Protein AF-A0A5M9ZQW5-F1 (afdb_monomer_lite)

Sequence (309 aa):
MSNKPKRFSSPKKLAVAIASVAMFAPFVAVGTASAAPTDPVEVTVNGSDVAAAAKNRNGLTFKGFGVLSANSTSALLMDYKAQNPEAYWNLITTLFGGDNPIMNTVKIEMGNDRNTSTGPNAATMRSSNEYPNVAHEPGFQLAADAMKVNPNVKVSILRWRSPAWVKSNDDVYKWYKNTILAVYRQYGYMVDSVNPHINESGPNFAWTKDFANRVKTDEVGFIGADTIKDLDGNDVPAWSSEAEKEAFHKIRTVISDEVGTGSFGDDMINDEALRNAVDIAGYHYNTADQGSNFGAVAVFVGGGSWLRR

Radius of gyration: 30.79 Å; chains: 1; bounding box: 84×98×61 Å

InterPro domains:
  IPR001286 Glycoside hydrolase, family 59 [PTHR15172] (45-180)
  IPR017853 Glycoside hydrolase superfamily [SSF51445] (62-285)
  IPR049161 Glycosyl hydrolase family 59, catalytic domain [PF02057] (62-289)

Organism: NCBI:txid1630162

Secondary structure (DSSP, 8-state):
------------------------PPPP--------S-PPPP----HHHHHHHTT-TT------EEEEE-TTTTTTHHHHHHH-HHHHHHHHHHHH-SSS-SEEEEEEE---SSBSSSSBPPPS-SSTTSPP-GGGSHHHHHHHHHHHH-TT-EEEEEESS--TT--SHHHHHHHHHHHHHHHHHHHS----EEEEEETTS---HHHHHHHHHHHHT--S-STTTTT-B-TTSPBPPS-S-HHHHHHHTTPEEEEEEESSS-TTHHHHHH-HHHHHH--EEEEE--TT--STHHHHHHTT-TT-EEEE-

Structure (mmCIF, N/CA/C/O backbone):
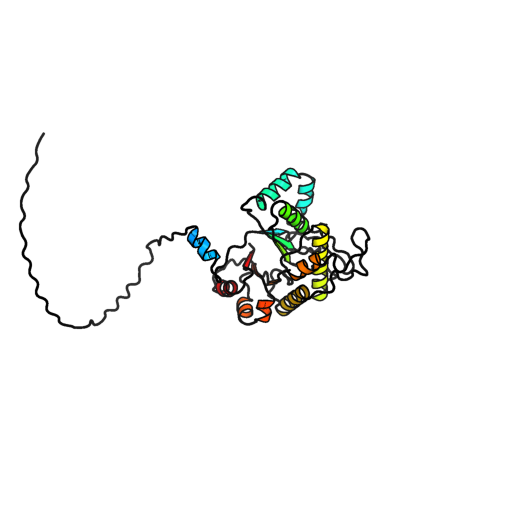data_AF-A0A5M9ZQW5-F1
#
_entry.id   AF-A0A5M9ZQW5-F1
#
loop_
_atom_site.group_PDB
_atom_site.id
_atom_site.type_symbol
_atom_site.label_atom_id
_atom_site.label_alt_id
_atom_site.label_comp_id
_atom_site.label_asym_id
_atom_site.label_entity_id
_atom_site.label_seq_id
_atom_site.pdbx_PDB_ins_code
_atom_site.Cartn_x
_atom_site.Cartn_y
_atom_site.Cartn_z
_atom_site.occupancy
_atom_site.B_iso_or_equiv
_atom_site.auth_seq_id
_atom_site.auth_comp_id
_atom_site.auth_asym_id
_atom_site.auth_atom_id
_atom_site.pdbx_PDB_model_num
ATOM 1 N N . MET A 1 1 ? -65.633 -59.567 -21.542 1.00 35.50 1 MET A N 1
ATOM 2 C CA . MET A 1 1 ? -65.624 -60.868 -22.252 1.00 35.50 1 MET A CA 1
ATOM 3 C C . MET A 1 1 ? -64.228 -61.028 -22.852 1.00 35.50 1 MET A C 1
ATOM 5 O O . MET A 1 1 ? -63.837 -60.152 -23.602 1.00 35.50 1 MET A O 1
ATOM 9 N N . SER A 1 2 ? -63.342 -61.817 -22.221 1.00 34.66 2 SER A N 1
ATOM 10 C CA . SER A 1 2 ? -62.962 -63.194 -22.636 1.00 34.66 2 SER A CA 1
ATOM 11 C C . SER A 1 2 ? -62.264 -63.175 -24.013 1.00 34.66 2 SER A C 1
ATOM 13 O O . SER A 1 2 ? -62.836 -62.640 -24.945 1.00 34.66 2 SER A O 1
ATOM 15 N N . ASN A 1 3 ? -61.045 -63.661 -24.268 1.00 32.84 3 ASN A N 1
ATOM 16 C CA . ASN A 1 3 ? -60.243 -64.737 -23.686 1.00 32.84 3 ASN A CA 1
ATOM 17 C C . ASN A 1 3 ? -58.787 -64.606 -24.224 1.00 32.84 3 ASN A C 1
ATOM 19 O O . ASN A 1 3 ? -58.596 -64.309 -25.399 1.00 32.84 3 ASN A O 1
ATOM 23 N N . LYS A 1 4 ? -57.762 -64.897 -23.406 1.00 35.00 4 LYS A N 1
ATOM 24 C CA . LYS A 1 4 ? -56.469 -65.484 -23.871 1.00 35.00 4 LYS A CA 1
ATOM 25 C C . LYS A 1 4 ? -56.715 -66.992 -24.179 1.00 35.00 4 LYS A C 1
ATOM 27 O O . LYS A 1 4 ? -57.835 -67.416 -23.897 1.00 35.00 4 LYS A O 1
ATOM 32 N N . PRO A 1 5 ? -55.767 -67.877 -24.601 1.00 53.72 5 PRO A N 1
ATOM 33 C CA . PRO A 1 5 ? -54.301 -67.774 -24.803 1.00 53.72 5 PRO A CA 1
ATOM 34 C C . PRO A 1 5 ? -53.775 -68.552 -26.056 1.00 53.72 5 PRO A C 1
ATOM 36 O O . PRO A 1 5 ? -54.553 -69.161 -26.780 1.00 53.72 5 PRO A O 1
ATOM 39 N N . LYS A 1 6 ? -52.446 -68.655 -26.260 1.00 35.84 6 LYS A N 1
ATOM 40 C CA . LYS A 1 6 ? -51.694 -69.938 -26.164 1.00 35.84 6 LYS A CA 1
ATOM 41 C C . LYS A 1 6 ? -50.183 -69.776 -26.414 1.00 35.84 6 LYS A C 1
ATOM 43 O O . LYS A 1 6 ? -49.740 -68.993 -27.240 1.00 35.84 6 LYS A O 1
ATOM 48 N N . ARG A 1 7 ? -49.430 -70.523 -25.601 1.00 34.28 7 ARG A N 1
ATOM 49 C CA . ARG A 1 7 ? -47.966 -70.666 -25.485 1.00 34.28 7 ARG A CA 1
ATOM 50 C C . ARG A 1 7 ? -47.441 -71.830 -26.349 1.00 34.28 7 ARG A C 1
ATOM 52 O O . ARG A 1 7 ? -48.242 -72.642 -26.799 1.00 34.28 7 ARG A O 1
ATOM 59 N N . PHE A 1 8 ? -46.105 -71.969 -26.307 1.00 31.19 8 PHE A N 1
ATOM 60 C CA . PHE A 1 8 ? -45.237 -73.143 -26.556 1.00 31.19 8 PHE A CA 1
ATOM 61 C C . PHE A 1 8 ? -44.619 -73.165 -27.966 1.00 31.19 8 PHE A C 1
ATOM 63 O O . PHE A 1 8 ? -45.307 -72.893 -28.932 1.00 31.19 8 PHE A O 1
ATOM 70 N N . SER A 1 9 ? -43.329 -73.443 -28.179 1.00 31.75 9 SER A N 1
ATOM 71 C CA . SER A 1 9 ? -42.313 -74.133 -27.368 1.00 31.75 9 SER A CA 1
ATOM 72 C C . SER A 1 9 ? -40.898 -73.813 -27.891 1.00 31.75 9 SER A C 1
ATOM 74 O O . SER A 1 9 ? -40.727 -73.553 -29.077 1.00 31.75 9 SER A O 1
ATOM 76 N N . SER A 1 10 ? -39.888 -73.858 -27.016 1.00 37.78 10 SER A N 1
ATOM 77 C CA . SER A 1 10 ? -38.482 -74.108 -27.392 1.00 37.78 10 SER A CA 1
ATOM 78 C C . SER A 1 10 ? -38.242 -75.629 -27.436 1.00 37.78 10 SER A C 1
ATOM 80 O O . SER A 1 10 ? -39.071 -76.357 -26.875 1.00 37.78 10 SER A O 1
ATOM 82 N N . PRO A 1 11 ? -37.143 -76.154 -28.031 1.00 43.47 11 PRO A N 1
ATOM 83 C CA . PRO A 1 11 ? -35.944 -76.361 -27.195 1.00 43.47 11 PRO A CA 1
ATOM 84 C C . PRO A 1 11 ? -34.553 -76.485 -27.893 1.00 43.47 11 PRO A C 1
ATOM 86 O O . PRO A 1 11 ? -34.444 -76.842 -29.055 1.00 43.47 11 PRO A O 1
ATOM 89 N N . LYS A 1 12 ? -33.507 -76.329 -27.049 1.00 32.22 12 LYS A N 1
ATOM 90 C CA . LYS A 1 12 ? -32.183 -77.026 -26.995 1.00 32.22 12 LYS A CA 1
ATOM 91 C C . LYS A 1 12 ? -31.171 -76.796 -28.141 1.00 32.22 12 LYS A C 1
ATOM 93 O O . LYS A 1 12 ? -31.390 -77.195 -29.269 1.00 32.22 12 LYS A O 1
ATOM 98 N N . LYS A 1 13 ? -30.065 -76.071 -27.898 1.00 35.12 13 LYS A N 1
ATOM 99 C CA . LYS A 1 13 ? -28.776 -76.476 -27.264 1.00 35.12 13 LYS A CA 1
ATOM 100 C C . LYS A 1 13 ? -28.011 -77.578 -28.018 1.00 35.12 13 LYS A C 1
ATOM 102 O O . LYS A 1 13 ? -28.382 -78.739 -27.901 1.00 35.12 13 LYS A O 1
ATOM 107 N N . LEU A 1 14 ? -26.848 -77.228 -28.580 1.00 31.70 14 LEU A N 1
ATOM 108 C CA . LEU A 1 14 ? -25.635 -78.048 -28.487 1.00 31.70 14 LEU A CA 1
ATOM 109 C C . LEU A 1 14 ? -24.383 -77.169 -28.642 1.00 31.70 14 LEU A C 1
ATOM 111 O O . LEU A 1 14 ? -24.304 -76.334 -29.537 1.00 31.70 14 LEU A O 1
ATOM 115 N N . ALA A 1 15 ? -23.445 -77.340 -27.716 1.00 31.08 15 ALA A N 1
ATOM 116 C CA . ALA A 1 15 ? -22.102 -76.777 -27.742 1.00 31.08 15 ALA A CA 1
ATOM 117 C C . ALA A 1 15 ? -21.153 -77.726 -28.493 1.00 31.08 15 ALA A C 1
ATOM 119 O O . ALA A 1 15 ? -21.440 -78.918 -28.560 1.00 31.08 15 ALA A O 1
ATOM 120 N N . VAL A 1 16 ? -20.018 -77.219 -28.983 1.00 29.34 16 VAL A N 1
ATOM 121 C CA . VAL A 1 16 ? -18.650 -77.690 -28.669 1.00 29.34 16 VAL A CA 1
ATOM 122 C C . VAL A 1 16 ? -17.652 -76.909 -29.534 1.00 29.34 16 VAL A C 1
ATOM 124 O O . VAL A 1 16 ? -17.853 -76.693 -30.725 1.00 29.34 16 VAL A O 1
ATOM 127 N N . ALA A 1 17 ? -16.600 -76.444 -28.867 1.00 32.19 17 ALA A N 1
ATOM 128 C CA . ALA A 1 17 ? -15.491 -75.664 -29.387 1.00 32.19 17 ALA A CA 1
ATOM 129 C C . ALA A 1 17 ? -14.499 -76.511 -30.195 1.00 32.19 17 ALA A C 1
ATOM 131 O O . ALA A 1 17 ? -14.242 -77.655 -29.830 1.00 32.19 17 ALA A O 1
ATOM 132 N N . ILE A 1 18 ? -13.845 -75.899 -31.187 1.00 32.06 18 ILE A N 1
ATOM 133 C CA . ILE A 1 18 ? -12.488 -76.266 -31.609 1.00 32.06 18 ILE A CA 1
ATOM 134 C C . ILE A 1 18 ? -11.710 -74.971 -31.849 1.00 32.06 18 ILE A C 1
ATOM 136 O O . ILE A 1 18 ? -12.109 -74.119 -32.641 1.00 32.06 18 ILE A O 1
ATOM 140 N N . ALA A 1 19 ? -10.613 -74.829 -31.110 1.00 30.20 19 ALA A N 1
ATOM 141 C CA . ALA A 1 19 ? -9.617 -73.789 -31.278 1.00 30.20 19 ALA A CA 1
ATOM 142 C C . ALA A 1 19 ? -8.655 -74.171 -32.410 1.00 30.20 19 ALA A C 1
ATOM 144 O O . ALA A 1 19 ? -8.123 -75.279 -32.423 1.00 30.20 19 ALA A O 1
ATOM 145 N N . SER A 1 20 ? -8.368 -73.225 -33.301 1.00 32.03 20 SER A N 1
ATOM 146 C CA . SER A 1 20 ? -7.187 -73.273 -34.165 1.00 32.03 20 SER A CA 1
ATOM 147 C C . SER A 1 20 ? -6.663 -71.854 -34.350 1.00 32.03 20 SER A C 1
ATOM 149 O O . SER A 1 20 ? -7.335 -70.989 -34.905 1.00 32.03 20 SER A O 1
ATOM 151 N N . VAL A 1 21 ? -5.468 -71.633 -33.809 1.00 32.78 21 VAL A N 1
ATOM 152 C CA . VAL A 1 21 ? -4.670 -70.413 -33.919 1.00 32.78 21 VAL A CA 1
ATOM 153 C C . VAL A 1 21 ? -4.076 -70.353 -35.323 1.00 32.78 21 VAL A C 1
ATOM 155 O O . VAL A 1 21 ? -3.358 -71.264 -35.725 1.00 32.78 21 VAL A O 1
ATOM 158 N N . ALA A 1 22 ? -4.320 -69.259 -36.038 1.00 35.44 22 ALA A N 1
ATOM 159 C CA . ALA A 1 22 ? -3.489 -68.832 -37.154 1.00 35.44 22 ALA A CA 1
ATOM 160 C C . ALA A 1 22 ? -3.271 -67.323 -37.021 1.00 35.44 22 ALA A C 1
ATOM 162 O O . ALA A 1 22 ? -4.201 -66.528 -37.147 1.00 35.44 22 ALA A O 1
ATOM 163 N N . MET A 1 23 ? -2.034 -66.952 -36.691 1.00 33.59 23 MET A N 1
ATOM 164 C CA . MET A 1 23 ? -1.571 -65.572 -36.694 1.00 33.59 23 MET A CA 1
ATOM 165 C C . MET A 1 23 ? -1.546 -65.049 -38.131 1.00 33.59 23 MET A C 1
ATOM 167 O O . MET A 1 23 ? -0.826 -65.591 -38.963 1.00 33.59 23 MET A O 1
ATOM 171 N N . PHE A 1 24 ? -2.255 -63.955 -38.388 1.00 32.56 24 PHE A N 1
ATOM 172 C CA . PHE A 1 24 ? -1.881 -62.974 -39.402 1.00 32.56 24 PHE A CA 1
ATOM 173 C C . PHE A 1 24 ? -2.175 -61.592 -38.821 1.00 32.56 24 PHE A C 1
ATOM 175 O O . PHE A 1 24 ? -3.320 -61.259 -38.520 1.00 32.56 24 PHE A O 1
ATOM 182 N N . ALA A 1 25 ? -1.112 -60.824 -38.581 1.00 32.88 25 ALA A N 1
ATOM 183 C CA . ALA A 1 25 ? -1.210 -59.444 -38.130 1.00 32.88 25 ALA A CA 1
ATOM 184 C C . ALA A 1 25 ? -1.878 -58.576 -39.220 1.00 32.88 25 ALA A C 1
ATOM 186 O O . ALA A 1 25 ? -1.687 -58.835 -40.412 1.00 32.88 25 ALA A O 1
ATOM 187 N N . PRO A 1 26 ? -2.668 -57.564 -38.827 1.00 36.72 26 PRO A N 1
ATOM 188 C CA . PRO A 1 26 ? -3.547 -56.836 -39.728 1.00 36.72 26 PRO A CA 1
ATOM 189 C C . PRO A 1 26 ? -2.776 -55.775 -40.520 1.00 36.72 26 PRO A C 1
ATOM 191 O O . PRO A 1 26 ? -2.009 -54.997 -39.952 1.00 36.72 26 PRO A O 1
ATOM 194 N N . PHE A 1 27 ? -3.039 -55.683 -41.825 1.00 33.91 27 PHE A N 1
ATOM 195 C CA . PHE A 1 27 ? -2.827 -54.426 -42.536 1.00 33.91 27 PHE A CA 1
ATOM 196 C C . PHE A 1 27 ? -3.913 -53.446 -42.091 1.00 33.91 27 PHE A C 1
ATOM 198 O O . PHE A 1 27 ? -5.112 -53.692 -42.219 1.00 33.91 27 PHE A O 1
ATOM 205 N N . VAL A 1 28 ? -3.441 -52.361 -41.497 1.00 38.22 28 VAL A N 1
ATOM 206 C CA . VAL A 1 28 ? -4.191 -51.279 -40.880 1.00 38.22 28 VAL A CA 1
ATOM 207 C C . VAL A 1 28 ? -4.953 -50.495 -41.953 1.00 38.22 28 VAL A C 1
ATOM 209 O O . VAL A 1 28 ? -4.343 -49.835 -42.789 1.00 38.22 28 VAL A O 1
ATOM 212 N N . ALA A 1 29 ? -6.285 -50.494 -41.887 1.00 35.81 29 ALA A N 1
ATOM 213 C CA . ALA A 1 29 ? -7.044 -49.319 -42.293 1.00 35.81 29 ALA A CA 1
ATOM 214 C C . ALA A 1 29 ? -7.112 -48.410 -41.064 1.00 35.81 29 ALA A C 1
ATOM 216 O O . ALA A 1 29 ? -7.810 -48.706 -40.093 1.00 35.81 29 ALA A O 1
ATOM 217 N N . VAL A 1 30 ? -6.316 -47.339 -41.095 1.00 45.12 30 VAL A N 1
ATOM 218 C CA . VAL A 1 30 ? -6.339 -46.252 -40.118 1.00 45.12 30 VAL A CA 1
ATOM 219 C C . VAL A 1 30 ? -7.683 -45.553 -40.287 1.00 45.12 30 VAL A C 1
ATOM 221 O O . VAL A 1 30 ? -7.819 -44.586 -41.027 1.00 45.12 30 VAL A O 1
ATOM 224 N N . GLY A 1 31 ? -8.705 -46.072 -39.620 1.00 35.56 31 GLY A N 1
ATOM 225 C CA . GLY A 1 31 ? -9.796 -45.239 -39.163 1.00 35.56 31 GLY A CA 1
ATOM 226 C C . GLY A 1 31 ? -9.288 -44.544 -37.915 1.00 35.56 31 GLY A C 1
ATOM 227 O O . GLY A 1 31 ? -9.314 -45.129 -36.835 1.00 35.56 31 GLY A O 1
ATOM 228 N N . THR A 1 32 ? -8.794 -43.314 -38.045 1.00 41.56 32 THR A N 1
ATOM 229 C CA . THR A 1 32 ? -8.760 -42.409 -36.899 1.00 41.56 32 THR A CA 1
ATOM 230 C C . THR A 1 32 ? -10.206 -42.243 -36.457 1.00 41.56 32 THR A C 1
ATOM 232 O O . THR A 1 32 ? -10.949 -41.448 -37.034 1.00 41.56 32 THR A O 1
ATOM 235 N N . ALA A 1 33 ? -10.631 -43.033 -35.471 1.00 41.03 33 ALA A N 1
ATOM 236 C CA . ALA A 1 33 ? -11.808 -42.717 -34.691 1.00 41.03 33 ALA A CA 1
ATOM 237 C C . ALA A 1 33 ? -11.487 -41.403 -33.972 1.00 41.03 33 ALA A C 1
ATOM 239 O O . ALA A 1 33 ? -10.898 -41.378 -32.895 1.00 41.03 33 ALA A O 1
ATOM 240 N N . SER A 1 34 ? -11.786 -40.295 -34.646 1.00 49.09 34 SER A N 1
ATOM 241 C CA . SER A 1 34 ? -11.933 -39.000 -34.012 1.00 49.09 34 SER A CA 1
ATOM 242 C C . SER A 1 34 ? -13.055 -39.179 -32.996 1.00 49.09 34 SER A C 1
ATOM 244 O O . SER A 1 34 ? -14.194 -39.464 -33.369 1.00 49.09 34 SER A O 1
ATOM 246 N N . ALA A 1 35 ? -12.700 -39.138 -31.712 1.00 42.56 35 ALA A N 1
ATOM 247 C CA . ALA A 1 35 ? -13.671 -39.135 -30.634 1.00 42.56 35 ALA A CA 1
ATOM 248 C C . ALA A 1 35 ? -14.644 -37.978 -30.883 1.00 42.56 35 ALA A C 1
ATOM 250 O O . ALA A 1 35 ? -14.221 -36.828 -31.011 1.00 42.56 35 ALA A O 1
ATOM 251 N N . ALA A 1 36 ? -15.934 -38.292 -30.993 1.00 51.19 36 ALA A N 1
ATOM 252 C CA . ALA A 1 36 ? -16.976 -37.283 -31.047 1.00 51.19 36 ALA A CA 1
ATOM 253 C C . ALA A 1 36 ? -16.912 -36.464 -29.743 1.00 51.19 36 ALA A C 1
ATOM 255 O O . ALA A 1 36 ? -17.022 -37.050 -28.665 1.00 51.19 36 ALA A O 1
ATOM 256 N N . PRO A 1 37 ? -16.714 -35.137 -29.787 1.00 69.31 37 PRO A N 1
ATOM 257 C CA . PRO A 1 37 ? -16.816 -34.330 -28.585 1.00 69.31 37 PRO A CA 1
ATOM 258 C C . PRO A 1 37 ? -18.307 -34.123 -28.336 1.00 69.31 37 PRO A C 1
ATOM 260 O O . PRO A 1 37 ? -18.912 -33.396 -29.116 1.00 69.31 37 PRO A O 1
ATOM 263 N N . THR A 1 38 ? -18.934 -34.785 -27.352 1.00 67.31 38 THR A N 1
ATOM 264 C CA . THR A 1 38 ? -20.235 -34.328 -26.786 1.00 67.31 38 THR A CA 1
ATOM 265 C C . THR A 1 38 ? -20.802 -35.093 -25.584 1.00 67.31 38 THR A C 1
ATOM 267 O O . THR A 1 38 ? -21.900 -34.739 -25.159 1.00 67.31 38 THR A O 1
ATOM 270 N N . ASP A 1 39 ? -20.102 -36.040 -24.953 1.00 73.38 39 ASP A N 1
ATOM 271 C CA . ASP A 1 39 ? -20.591 -36.547 -23.661 1.00 73.38 39 ASP A CA 1
ATOM 272 C C . ASP A 1 39 ? -20.185 -35.584 -22.528 1.00 73.38 39 ASP A C 1
ATOM 274 O O . ASP A 1 39 ? -18.993 -35.289 -22.376 1.00 73.38 39 ASP A O 1
ATOM 278 N N . PRO A 1 40 ? -21.139 -35.044 -21.742 1.00 75.44 40 PRO A N 1
ATOM 279 C CA . PRO A 1 40 ? -20.810 -34.208 -20.598 1.00 75.44 40 PRO A CA 1
ATOM 280 C C . PRO A 1 40 ? -20.002 -35.020 -19.58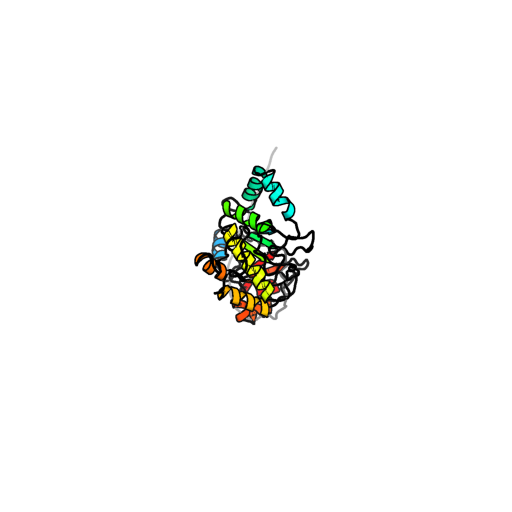1 1.00 75.44 40 PRO A C 1
ATOM 282 O O . PRO A 1 40 ? -20.415 -36.096 -19.151 1.00 75.44 40 PRO A O 1
ATOM 285 N N . VAL A 1 41 ? -18.844 -34.488 -19.189 1.00 84.19 41 VAL A N 1
ATOM 286 C CA . VAL A 1 41 ? -18.018 -35.067 -18.127 1.00 84.19 41 VAL A CA 1
ATOM 287 C C . VAL A 1 41 ? -18.533 -34.547 -16.791 1.00 84.19 41 VAL A C 1
ATOM 289 O O . VAL A 1 41 ? -18.518 -33.341 -16.543 1.00 84.19 41 VAL A O 1
ATOM 292 N N . GLU A 1 42 ? -18.979 -35.451 -15.923 1.00 87.12 42 GLU A N 1
ATOM 293 C CA . GLU A 1 42 ? -19.281 -35.102 -14.538 1.00 87.12 42 GLU A CA 1
ATOM 294 C C . GLU A 1 42 ? -17.970 -34.906 -13.771 1.00 87.12 42 GLU A C 1
ATOM 296 O O . GLU A 1 42 ? -17.139 -35.811 -13.682 1.00 87.12 42 GLU A O 1
ATOM 301 N N . VAL A 1 43 ? -17.780 -33.707 -13.222 1.00 86.19 43 VAL A N 1
ATOM 302 C CA . VAL A 1 43 ? -16.658 -33.388 -12.335 1.00 86.19 43 VAL A CA 1
ATOM 303 C C . VAL A 1 43 ? -17.220 -33.139 -10.942 1.00 86.19 43 VAL A C 1
ATOM 305 O O . VAL A 1 43 ? -17.839 -32.107 -10.688 1.00 86.19 43 VAL A O 1
ATOM 308 N N . THR A 1 44 ? -17.010 -34.085 -10.029 1.00 89.62 44 THR A N 1
ATOM 309 C CA . THR A 1 44 ? -17.358 -33.922 -8.613 1.00 89.62 44 THR A CA 1
ATOM 310 C C . THR A 1 44 ? -16.179 -33.301 -7.867 1.00 89.62 44 THR A C 1
ATOM 312 O O . THR A 1 44 ? -15.079 -33.845 -7.893 1.00 89.62 44 THR A O 1
ATOM 315 N N . VAL A 1 45 ? -16.412 -32.184 -7.175 1.00 88.12 45 VAL A N 1
ATOM 316 C CA . VAL A 1 45 ? -15.434 -31.553 -6.274 1.00 88.12 45 VAL A CA 1
ATOM 317 C C . VAL A 1 45 ? -16.033 -31.503 -4.875 1.00 88.12 45 VAL A C 1
ATOM 319 O O . VAL A 1 45 ? -17.142 -31.001 -4.695 1.00 88.12 45 VAL A O 1
ATOM 322 N N . ASN A 1 46 ? -15.314 -32.017 -3.880 1.00 92.06 46 ASN A N 1
ATOM 323 C CA . ASN A 1 46 ? -15.736 -32.014 -2.481 1.00 92.06 46 ASN A CA 1
ATOM 324 C C . ASN A 1 46 ? -14.722 -31.291 -1.569 1.00 92.06 46 ASN A C 1
ATOM 326 O O . ASN A 1 46 ? -13.646 -30.866 -1.989 1.00 92.06 46 ASN A O 1
ATOM 330 N N . GLY A 1 47 ? -15.063 -31.145 -0.284 1.00 88.31 47 GLY A N 1
ATOM 331 C CA . GLY A 1 47 ? -14.223 -30.423 0.679 1.00 88.31 47 GLY A CA 1
ATOM 332 C C . GLY A 1 47 ? -12.834 -31.037 0.900 1.00 88.31 47 GLY A C 1
ATOM 333 O O . GLY A 1 47 ? -11.881 -30.305 1.163 1.00 88.31 47 GLY A O 1
ATOM 334 N N . SER A 1 48 ? -12.687 -32.359 0.762 1.00 91.44 48 SER A N 1
ATOM 335 C CA . SER A 1 48 ? -11.384 -33.021 0.888 1.00 91.44 48 SER A CA 1
ATOM 336 C C . SER A 1 48 ? -10.472 -32.735 -0.309 1.00 91.44 48 SER A C 1
ATOM 338 O O . SER A 1 48 ? -9.273 -32.542 -0.109 1.00 91.44 48 SER A O 1
ATOM 340 N N . ASP A 1 49 ? -11.040 -32.582 -1.511 1.00 88.69 49 ASP A N 1
ATOM 341 C CA . ASP A 1 49 ? -10.300 -32.171 -2.710 1.00 88.69 49 ASP A CA 1
ATOM 342 C C . ASP A 1 49 ? -9.767 -30.742 -2.553 1.00 88.69 49 ASP A C 1
ATOM 344 O O . ASP A 1 49 ? -8.595 -30.476 -2.819 1.00 88.69 49 ASP A O 1
ATOM 348 N N . VAL A 1 50 ? -10.596 -29.829 -2.029 1.00 85.38 50 VAL A N 1
ATOM 349 C CA . VAL A 1 50 ? -10.189 -28.445 -1.724 1.00 85.38 50 VAL A CA 1
ATOM 350 C C . VAL A 1 50 ? -9.084 -28.424 -0.665 1.00 85.38 50 VAL A C 1
ATOM 352 O O . VAL A 1 50 ? -8.077 -27.733 -0.830 1.00 85.38 50 VAL A O 1
ATOM 355 N N . ALA A 1 51 ? -9.226 -29.210 0.406 1.00 86.06 51 ALA A N 1
ATOM 356 C CA . ALA A 1 51 ? -8.222 -29.296 1.464 1.00 86.06 51 ALA A CA 1
ATOM 357 C C . ALA A 1 51 ? -6.890 -29.890 0.973 1.00 86.06 51 ALA A C 1
ATOM 359 O O . ALA A 1 51 ? -5.824 -29.482 1.439 1.00 86.06 51 ALA A O 1
ATOM 360 N N . ALA A 1 52 ? -6.929 -30.840 0.035 1.00 86.69 52 ALA A N 1
ATOM 361 C CA . ALA A 1 52 ? -5.740 -31.388 -0.609 1.00 86.69 52 ALA A CA 1
ATOM 362 C C . ALA A 1 52 ? -5.087 -30.363 -1.550 1.00 86.69 52 ALA A C 1
ATOM 364 O O . ALA A 1 52 ? -3.874 -30.153 -1.478 1.00 86.69 52 ALA A O 1
ATOM 365 N N . ALA A 1 53 ? -5.882 -29.666 -2.368 1.00 84.00 53 ALA A N 1
ATOM 366 C CA . ALA A 1 53 ? -5.402 -28.617 -3.266 1.00 84.00 53 ALA A CA 1
ATOM 367 C C . ALA A 1 53 ? -4.741 -27.460 -2.502 1.00 84.00 53 ALA A C 1
ATOM 369 O O . ALA A 1 53 ? -3.692 -26.973 -2.917 1.00 84.00 53 ALA A O 1
ATOM 370 N N . ALA A 1 54 ? -5.286 -27.075 -1.344 1.00 81.56 54 ALA A N 1
ATOM 371 C CA . ALA A 1 54 ? -4.718 -26.025 -0.500 1.00 81.56 54 ALA A CA 1
ATOM 372 C C . ALA A 1 54 ? -3.327 -26.362 0.071 1.00 81.56 54 ALA A C 1
ATOM 374 O O . ALA A 1 54 ? -2.580 -25.457 0.436 1.00 81.56 54 ALA A O 1
ATOM 375 N N . LYS A 1 55 ? -2.966 -27.651 0.143 1.00 83.06 55 LYS A N 1
ATOM 376 C CA . LYS A 1 55 ? -1.638 -28.125 0.571 1.00 83.06 55 LYS A CA 1
ATOM 377 C C . LYS A 1 55 ? -0.661 -28.291 -0.593 1.00 83.06 55 LYS A C 1
ATOM 379 O O . LYS A 1 55 ? 0.511 -28.589 -0.364 1.00 83.06 55 LYS A O 1
ATOM 384 N N . ASN A 1 56 ? -1.123 -28.150 -1.835 1.00 80.88 56 ASN A N 1
ATOM 385 C CA . ASN A 1 56 ? -0.266 -28.288 -2.999 1.00 80.88 56 ASN A CA 1
ATOM 386 C C . ASN A 1 56 ? 0.705 -27.104 -3.054 1.00 80.88 56 ASN A C 1
ATOM 388 O O . ASN A 1 56 ? 0.285 -25.957 -3.170 1.00 80.88 56 ASN A O 1
ATOM 392 N N . ARG A 1 57 ? 2.011 -27.389 -3.019 1.00 70.50 57 ARG A N 1
ATOM 393 C CA . ARG A 1 57 ? 3.069 -26.372 -3.117 1.00 70.50 57 ARG A CA 1
ATOM 394 C C . ARG A 1 57 ? 2.976 -25.539 -4.403 1.00 70.50 57 ARG A C 1
ATOM 396 O O . ARG A 1 57 ? 3.379 -24.384 -4.397 1.00 70.50 57 ARG A O 1
ATOM 403 N N . ASN A 1 58 ? 2.430 -26.123 -5.468 1.00 69.81 58 ASN A N 1
ATOM 404 C CA . ASN A 1 58 ? 2.209 -25.471 -6.760 1.00 69.81 58 ASN A CA 1
ATOM 405 C C . ASN A 1 58 ? 0.747 -25.010 -6.937 1.00 69.81 58 ASN A C 1
ATOM 407 O O . ASN A 1 58 ? 0.366 -24.557 -8.012 1.00 69.81 58 ASN A O 1
ATOM 411 N N . GLY A 1 59 ? -0.098 -25.189 -5.917 1.00 66.25 59 GLY A N 1
ATOM 412 C CA . GLY A 1 59 ? -1.491 -24.766 -5.931 1.00 66.25 59 GLY A CA 1
ATOM 413 C C . GLY A 1 59 ? -1.617 -23.298 -5.543 1.00 66.25 59 GLY A C 1
ATOM 414 O O . GLY A 1 59 ? -1.175 -22.884 -4.471 1.00 66.25 59 GLY A O 1
ATOM 415 N N . LEU A 1 60 ? -2.276 -22.507 -6.387 1.00 72.81 60 LEU A N 1
ATOM 416 C CA . LEU A 1 60 ? -2.652 -21.144 -6.037 1.00 72.81 60 LEU A CA 1
ATOM 417 C C . LEU A 1 60 ? -3.930 -21.163 -5.200 1.00 72.81 60 LEU A C 1
ATOM 419 O O . LEU A 1 60 ? -5.028 -21.360 -5.718 1.00 72.81 60 LEU A O 1
ATOM 423 N N . THR A 1 61 ? -3.801 -20.937 -3.894 1.00 77.81 61 THR A N 1
ATOM 424 C CA . THR A 1 61 ? -4.978 -20.696 -3.057 1.00 77.81 61 THR A CA 1
ATOM 425 C C . THR A 1 61 ? -5.522 -19.295 -3.301 1.00 77.81 61 THR A C 1
ATOM 427 O O . THR A 1 61 ? -4.762 -18.324 -3.367 1.00 77.81 61 THR A O 1
ATOM 430 N N . PHE A 1 62 ? -6.846 -19.192 -3.414 1.00 83.81 62 PHE A N 1
ATOM 431 C CA . PHE A 1 62 ? -7.544 -17.913 -3.465 1.00 83.81 62 PHE A CA 1
ATOM 432 C C . PHE A 1 62 ? -7.182 -17.067 -2.237 1.00 83.81 62 PHE A C 1
ATOM 434 O O . PHE A 1 62 ? -7.185 -17.570 -1.113 1.00 83.81 62 PHE A O 1
ATOM 441 N N . LYS A 1 63 ? -6.835 -15.794 -2.459 1.00 86.38 63 LYS A N 1
ATOM 442 C CA . LYS A 1 63 ? -6.352 -14.891 -1.400 1.00 86.38 63 LYS A CA 1
ATOM 443 C C . LYS A 1 63 ? -7.414 -13.936 -0.866 1.00 86.38 63 LYS A C 1
ATOM 445 O O . LYS A 1 63 ? -7.154 -13.300 0.147 1.00 86.38 63 LYS A O 1
ATOM 450 N N . GLY A 1 64 ? -8.592 -13.879 -1.485 1.00 89.94 64 GLY A N 1
ATOM 451 C CA . GLY A 1 64 ? -9.698 -13.014 -1.073 1.00 89.94 64 GLY A CA 1
ATOM 452 C C . GLY A 1 64 ? -10.065 -11.958 -2.109 1.00 89.94 64 GLY A C 1
ATOM 453 O O . GLY A 1 64 ? -9.403 -11.809 -3.137 1.00 89.94 64 GLY A O 1
ATOM 454 N N . PHE A 1 65 ? -11.142 -11.232 -1.820 1.00 94.56 65 PHE A N 1
ATOM 455 C CA . PHE A 1 65 ? -11.507 -10.020 -2.542 1.00 94.56 65 PHE A CA 1
ATOM 456 C C . PHE A 1 65 ? -11.038 -8.782 -1.782 1.00 94.56 65 PHE A C 1
ATOM 458 O O . PHE A 1 65 ? -10.838 -8.800 -0.564 1.00 94.56 65 PHE A O 1
ATOM 465 N N . GLY A 1 66 ? -10.891 -7.685 -2.513 1.00 95.50 66 GLY A N 1
ATOM 466 C CA . GLY A 1 66 ? -10.547 -6.403 -1.933 1.00 95.50 66 GLY A CA 1
ATOM 467 C C . GLY A 1 66 ? -11.293 -5.252 -2.578 1.00 95.50 66 GLY A C 1
ATOM 468 O O . GLY A 1 66 ? -11.922 -5.393 -3.627 1.00 95.50 66 GLY A O 1
ATOM 469 N N . VAL A 1 67 ? -11.173 -4.100 -1.934 1.00 96.25 67 VAL A N 1
ATOM 470 C CA . VAL A 1 67 ? -11.652 -2.812 -2.433 1.00 96.25 67 VAL A CA 1
ATOM 471 C C . VAL A 1 67 ? -10.465 -1.923 -2.782 1.00 96.25 67 VAL A C 1
ATOM 473 O O . VAL A 1 67 ? -9.385 -2.073 -2.212 1.00 96.25 67 VAL A O 1
ATOM 476 N N . LEU A 1 68 ? -10.668 -0.983 -3.701 1.00 95.88 68 LEU A N 1
ATOM 477 C CA . LEU A 1 68 ? -9.694 0.051 -4.036 1.00 95.88 68 LEU A CA 1
ATOM 478 C C . LEU A 1 68 ? -10.266 1.423 -3.667 1.00 95.88 68 LEU A C 1
ATOM 480 O O . LEU A 1 68 ? -11.282 1.822 -4.227 1.00 95.88 68 LEU A O 1
ATOM 484 N N . SER A 1 69 ? -9.591 2.145 -2.773 1.00 96.44 69 SER A N 1
ATOM 485 C CA . SER A 1 69 ? -9.822 3.572 -2.528 1.00 96.44 69 SER A CA 1
ATOM 486 C C . SER A 1 69 ? -8.844 4.381 -3.376 1.00 96.44 69 SER A C 1
ATOM 488 O O . SER A 1 69 ? -7.651 4.412 -3.079 1.00 96.44 69 SER A O 1
ATOM 490 N N . ALA A 1 70 ? -9.333 4.979 -4.460 1.00 95.19 70 ALA A N 1
ATOM 491 C CA . ALA A 1 70 ? -8.524 5.747 -5.415 1.00 95.19 70 ALA A CA 1
ATOM 492 C C . ALA A 1 70 ? -9.386 6.704 -6.245 1.00 95.19 70 ALA A C 1
ATOM 494 O O . ALA A 1 70 ? -10.611 6.587 -6.248 1.00 95.19 70 ALA A O 1
ATOM 495 N N . ASN A 1 71 ? -8.770 7.607 -6.999 1.00 92.81 71 ASN A N 1
ATOM 496 C CA . ASN A 1 71 ? -9.420 8.500 -7.957 1.00 92.81 71 ASN A CA 1
ATOM 497 C C . ASN A 1 71 ? -10.676 9.238 -7.411 1.00 92.81 71 ASN A C 1
ATOM 499 O O . ASN A 1 71 ? -11.687 9.356 -8.106 1.00 92.81 71 ASN A O 1
ATOM 503 N N . SER A 1 72 ? -10.661 9.675 -6.147 1.00 93.19 72 SER A N 1
ATOM 504 C CA . SER A 1 72 ? -11.806 10.249 -5.398 1.00 93.19 72 SER A CA 1
ATOM 505 C C . SER A 1 72 ? -13.025 9.337 -5.170 1.00 93.19 72 SER A C 1
ATOM 507 O O . SER A 1 72 ? -14.059 9.811 -4.702 1.00 93.19 72 SER A O 1
ATOM 509 N N . THR A 1 73 ? -12.941 8.034 -5.436 1.00 94.88 73 THR A N 1
ATOM 510 C CA . THR A 1 73 ? -14.076 7.093 -5.274 1.00 94.88 73 THR A CA 1
ATOM 511 C C . THR A 1 73 ? -14.596 6.997 -3.835 1.00 94.88 73 THR A C 1
ATOM 513 O O . THR A 1 73 ? -15.775 6.722 -3.626 1.00 94.88 73 THR A O 1
ATOM 516 N N . SER A 1 74 ? -13.747 7.301 -2.851 1.00 95.25 74 SER A N 1
ATOM 517 C CA . SER A 1 74 ? -14.082 7.309 -1.420 1.00 95.25 74 SER A CA 1
ATOM 518 C C . SER A 1 74 ? -14.222 8.720 -0.827 1.00 95.25 74 SER A C 1
ATOM 520 O O . SER A 1 74 ? -14.233 8.860 0.394 1.00 95.25 74 SER A O 1
ATOM 522 N N . ALA A 1 75 ? -14.309 9.780 -1.642 1.00 93.12 75 ALA A N 1
ATOM 523 C CA . ALA A 1 75 ? -14.239 11.168 -1.159 1.00 93.12 75 ALA A CA 1
ATOM 524 C C . ALA A 1 75 ? -15.330 11.533 -0.134 1.00 93.12 75 ALA A C 1
ATOM 526 O O . ALA A 1 75 ? -15.077 12.305 0.783 1.00 93.12 75 ALA A O 1
ATOM 527 N N . LEU A 1 76 ? -16.525 10.945 -0.256 1.00 95.06 76 LEU A N 1
ATOM 528 C CA . LEU A 1 76 ? -17.655 11.198 0.649 1.00 95.06 76 LEU A CA 1
ATOM 529 C C . LEU A 1 76 ? -17.692 10.256 1.861 1.00 95.06 76 LEU A C 1
ATOM 531 O O . LEU A 1 76 ? -18.582 10.364 2.701 1.00 95.06 76 LEU A O 1
ATOM 535 N N . LEU A 1 77 ? -16.763 9.300 1.955 1.00 96.19 77 LEU A N 1
ATOM 536 C CA . LEU A 1 77 ? -16.849 8.214 2.929 1.00 96.19 77 LEU A CA 1
ATOM 537 C C . LEU A 1 77 ? -16.731 8.718 4.374 1.00 96.19 77 LEU A C 1
ATOM 539 O O . LEU A 1 77 ? -17.439 8.228 5.253 1.00 96.19 77 LEU A O 1
ATOM 543 N N . MET A 1 78 ? -15.860 9.700 4.622 1.00 96.38 78 MET A N 1
ATOM 544 C CA . MET A 1 78 ? -15.653 10.238 5.972 1.00 96.38 78 MET A CA 1
ATOM 545 C C . MET A 1 78 ? -16.812 11.133 6.421 1.00 96.38 78 MET A C 1
ATOM 547 O O . MET A 1 78 ? -17.243 11.025 7.569 1.00 96.38 78 MET A O 1
ATOM 551 N N . ASP A 1 79 ? -17.391 11.921 5.512 1.00 97.19 79 ASP A N 1
ATOM 552 C CA . ASP A 1 79 ? -18.626 12.666 5.785 1.00 97.19 79 ASP A CA 1
ATOM 553 C C . ASP A 1 79 ? -19.789 11.710 6.059 1.00 97.19 79 ASP A C 1
ATOM 555 O O . ASP A 1 79 ? -20.548 11.904 7.009 1.00 97.19 79 ASP A O 1
ATOM 559 N N . TYR A 1 80 ? -19.894 10.626 5.281 1.00 97.94 80 TYR A N 1
ATOM 560 C CA . TYR A 1 80 ? -20.901 9.591 5.493 1.00 97.94 80 TYR A CA 1
ATOM 561 C C . TYR A 1 80 ? -20.745 8.915 6.860 1.00 97.94 80 TYR A C 1
ATOM 563 O O . TYR A 1 80 ? -21.734 8.744 7.569 1.00 97.94 80 TYR A O 1
ATOM 571 N N . LYS A 1 81 ? -19.509 8.608 7.274 1.00 97.81 81 LYS A N 1
ATOM 572 C CA . LYS A 1 81 ? -19.199 8.101 8.619 1.00 97.81 81 LYS A CA 1
ATOM 573 C C . LYS A 1 81 ? -19.627 9.073 9.718 1.00 97.81 81 LYS A C 1
ATOM 575 O O . LYS A 1 81 ? -20.193 8.637 10.716 1.00 97.81 81 LYS A O 1
ATOM 580 N N . ALA A 1 82 ? -19.353 10.365 9.556 1.00 98.06 82 ALA A N 1
ATOM 581 C CA . ALA A 1 82 ? -19.681 11.375 10.559 1.00 98.06 82 ALA A CA 1
ATOM 582 C C . ALA A 1 82 ? -21.195 11.621 10.670 1.00 98.06 82 ALA A C 1
ATOM 584 O O . ALA A 1 82 ? -21.722 11.743 11.773 1.00 98.06 82 ALA A O 1
ATOM 585 N N . GLN A 1 83 ? -21.894 11.682 9.535 1.00 98.56 83 GLN A N 1
ATOM 586 C CA . GLN A 1 83 ? -23.318 12.025 9.474 1.00 98.56 83 GLN A CA 1
ATOM 587 C C . GLN A 1 83 ? -24.238 10.812 9.676 1.00 98.56 83 GLN A C 1
ATOM 589 O O . GLN A 1 83 ? -25.349 10.969 10.173 1.00 98.56 83 GLN A O 1
ATOM 594 N N . ASN A 1 84 ? -23.791 9.607 9.303 1.00 98.44 84 ASN A N 1
ATOM 595 C CA . ASN A 1 84 ? -24.569 8.366 9.361 1.00 98.44 84 ASN A CA 1
ATOM 596 C C . ASN A 1 84 ? -23.735 7.208 9.957 1.00 98.44 84 ASN A C 1
ATOM 598 O O . ASN A 1 84 ? -23.511 6.195 9.286 1.00 98.44 84 ASN A O 1
ATOM 602 N N . PRO A 1 85 ? -23.262 7.319 11.214 1.00 98.25 85 PRO A N 1
ATOM 603 C CA . PRO A 1 85 ? -22.291 6.382 11.784 1.00 98.25 85 PRO A CA 1
ATOM 604 C C . PRO A 1 85 ? -22.794 4.936 11.851 1.00 98.25 85 PRO A C 1
ATOM 606 O O . PRO A 1 85 ? -22.024 4.015 11.592 1.00 98.25 85 PRO A O 1
ATOM 609 N N . GLU A 1 86 ? -24.076 4.715 12.150 1.00 98.62 86 GLU A N 1
ATOM 610 C CA . GLU A 1 86 ? -24.661 3.367 12.179 1.00 98.62 86 GLU A CA 1
ATOM 611 C C . GLU A 1 86 ? -24.650 2.719 10.787 1.00 98.62 86 GLU A C 1
ATOM 613 O O . GLU A 1 86 ? -24.203 1.585 10.628 1.00 98.62 86 GLU A O 1
ATOM 618 N N . ALA A 1 87 ? -25.065 3.459 9.755 1.00 98.50 87 ALA A N 1
ATOM 619 C CA . ALA A 1 87 ? -25.063 2.964 8.382 1.00 98.50 87 ALA A CA 1
ATOM 620 C C . ALA A 1 87 ? -23.639 2.703 7.864 1.00 98.50 87 ALA A C 1
ATOM 622 O O . ALA A 1 87 ? -23.401 1.701 7.190 1.00 98.50 87 ALA A O 1
ATOM 623 N N . TYR A 1 88 ? -22.677 3.558 8.226 1.00 98.62 88 TYR A N 1
ATOM 624 C CA . TYR A 1 88 ? -21.263 3.324 7.944 1.00 98.62 88 TYR A CA 1
ATOM 625 C C . TYR A 1 88 ? -20.761 2.027 8.586 1.00 98.62 88 TYR A C 1
ATOM 627 O O . TYR A 1 88 ? -20.157 1.202 7.905 1.00 98.62 88 TYR A O 1
ATOM 635 N N . TRP A 1 89 ? -21.034 1.798 9.872 1.00 98.50 89 TRP A N 1
ATOM 636 C CA . TRP A 1 89 ? -20.599 0.564 10.529 1.00 98.50 89 TRP A CA 1
ATOM 637 C C . TRP A 1 89 ? -21.307 -0.673 9.979 1.00 98.50 89 TRP A C 1
ATOM 639 O O . TRP A 1 89 ? -20.654 -1.697 9.807 1.00 98.50 89 TRP A O 1
ATOM 649 N N . ASN A 1 90 ? -22.577 -0.567 9.581 1.00 98.38 90 ASN A N 1
ATOM 650 C CA . ASN A 1 90 ? -23.263 -1.639 8.859 1.00 98.38 90 ASN A CA 1
ATOM 651 C C . ASN A 1 90 ? -22.561 -1.970 7.532 1.00 98.38 90 ASN A C 1
ATOM 653 O O . ASN A 1 90 ? -22.375 -3.147 7.226 1.00 98.38 90 ASN A O 1
ATOM 657 N N . LEU A 1 91 ? -22.109 -0.966 6.769 1.00 97.75 91 LEU A N 1
ATOM 658 C CA . LEU A 1 91 ? -21.294 -1.172 5.565 1.00 97.75 91 LEU A CA 1
ATOM 659 C C . LEU A 1 91 ? -19.974 -1.889 5.896 1.00 97.75 91 LEU A C 1
ATOM 661 O O . LEU A 1 91 ? -19.650 -2.890 5.256 1.00 97.75 91 LEU A O 1
ATOM 665 N N . ILE A 1 92 ? -19.231 -1.410 6.901 1.00 98.50 92 ILE A N 1
ATOM 666 C CA . ILE A 1 92 ? -17.945 -2.001 7.303 1.00 98.50 92 ILE A CA 1
ATOM 667 C C . ILE A 1 92 ? -18.121 -3.455 7.749 1.00 98.50 92 ILE A C 1
ATOM 669 O O . ILE A 1 92 ? -17.411 -4.331 7.260 1.00 98.50 92 ILE A O 1
ATOM 673 N N . THR A 1 93 ? -19.087 -3.740 8.623 1.00 98.12 93 THR A N 1
ATOM 674 C CA . THR A 1 93 ? -19.363 -5.100 9.100 1.00 98.12 93 THR A CA 1
ATOM 675 C C . THR A 1 93 ? -19.856 -6.009 7.978 1.00 98.12 93 THR A C 1
ATOM 677 O O . THR A 1 93 ? -19.454 -7.166 7.934 1.00 98.12 93 THR A O 1
ATOM 680 N N . THR A 1 94 ? -20.658 -5.501 7.038 1.00 97.69 94 THR A N 1
ATOM 681 C CA . THR A 1 94 ? -21.122 -6.285 5.879 1.00 97.69 94 THR A CA 1
ATOM 682 C C . THR A 1 94 ? -19.968 -6.677 4.957 1.00 97.69 94 THR A C 1
ATOM 684 O O . THR A 1 94 ? -19.920 -7.805 4.474 1.00 97.69 94 THR A O 1
ATOM 687 N N . LEU A 1 95 ? -19.038 -5.755 4.691 1.00 97.50 95 LEU A N 1
ATOM 688 C CA . LEU A 1 95 ? -17.930 -6.009 3.770 1.00 97.50 95 LEU A CA 1
ATOM 689 C C . LEU A 1 95 ? -16.797 -6.808 4.417 1.00 97.50 95 LEU A C 1
ATOM 691 O O . LEU A 1 95 ? -16.273 -7.727 3.792 1.00 97.50 95 LEU A O 1
ATOM 695 N N . PHE A 1 96 ? -16.411 -6.456 5.642 1.00 98.31 96 PHE A N 1
ATOM 696 C CA . PHE A 1 96 ? -15.178 -6.937 6.267 1.00 98.31 96 PHE A CA 1
ATOM 697 C C . PHE A 1 96 ? -15.398 -7.803 7.504 1.00 98.31 96 PHE A C 1
ATOM 699 O O . PHE A 1 96 ? -14.437 -8.417 7.950 1.00 98.31 96 PHE A O 1
ATOM 706 N N . GLY A 1 97 ? -16.599 -7.841 8.083 1.00 96.94 97 GLY A N 1
ATOM 707 C CA . GLY A 1 97 ? -16.877 -8.562 9.326 1.00 96.94 97 GLY A CA 1
ATOM 708 C C . GLY A 1 97 ? -17.344 -10.007 9.131 1.00 96.94 97 GLY A C 1
ATOM 709 O O . GLY A 1 97 ? -17.612 -10.463 8.020 1.00 96.94 97 GLY A O 1
ATOM 710 N N . GLY A 1 98 ? -17.488 -10.711 10.256 1.00 95.31 98 GLY A N 1
ATOM 711 C CA . GLY A 1 98 ? -17.961 -12.097 10.317 1.00 95.31 98 GLY A CA 1
ATOM 712 C C . GLY A 1 98 ? -16.862 -13.140 10.094 1.00 95.31 98 GLY A C 1
ATOM 713 O O . GLY A 1 98 ? -15.717 -12.813 9.796 1.00 95.31 98 GLY A O 1
ATOM 714 N N . ASP A 1 99 ? -17.228 -14.416 10.233 1.00 93.00 99 ASP A N 1
ATOM 715 C CA . ASP A 1 99 ? -16.282 -15.540 10.127 1.00 93.00 99 ASP A CA 1
ATOM 716 C C . ASP A 1 99 ? -15.740 -15.731 8.700 1.00 93.00 99 ASP A C 1
ATOM 718 O O . ASP A 1 99 ? -14.666 -16.295 8.503 1.00 93.00 99 ASP A O 1
ATOM 722 N N . ASN A 1 100 ? -16.498 -15.268 7.700 1.00 91.00 100 ASN A N 1
ATOM 723 C CA . ASN A 1 100 ? -16.183 -15.392 6.278 1.00 91.00 100 ASN A CA 1
ATOM 724 C C . ASN A 1 100 ? -16.436 -14.046 5.579 1.00 91.00 100 ASN A C 1
ATOM 726 O O . ASN A 1 100 ? -17.462 -13.888 4.910 1.00 91.00 100 ASN A O 1
ATOM 730 N N . PRO A 1 101 ? -15.551 -13.056 5.769 1.00 94.94 101 PRO A N 1
ATOM 731 C CA . PRO A 1 101 ? -15.761 -11.716 5.244 1.00 94.94 101 PRO A CA 1
ATOM 732 C C . PRO A 1 101 ? -15.702 -11.708 3.714 1.00 94.94 101 PRO A C 1
ATOM 734 O O . PRO A 1 101 ? -14.916 -12.437 3.105 1.00 94.94 101 PRO A O 1
ATOM 737 N N . ILE A 1 102 ? -16.516 -10.853 3.089 1.00 95.38 102 ILE A N 1
ATOM 738 C CA . ILE A 1 102 ? -16.533 -10.694 1.627 1.00 95.38 102 ILE A CA 1
ATOM 739 C C . ILE A 1 102 ? -15.194 -10.118 1.162 1.00 95.38 102 ILE A C 1
ATOM 741 O O . ILE A 1 102 ? -14.601 -10.608 0.203 1.00 95.38 102 ILE A O 1
ATOM 745 N N . MET A 1 103 ? -14.720 -9.087 1.860 1.00 96.88 103 MET A N 1
ATOM 746 C CA . MET A 1 103 ? -13.487 -8.367 1.583 1.00 96.88 103 MET A CA 1
ATOM 747 C C . MET A 1 103 ? -12.468 -8.626 2.688 1.00 96.88 103 MET A C 1
ATOM 749 O O . MET A 1 103 ? -12.784 -8.599 3.875 1.00 96.88 103 MET A O 1
ATOM 753 N N . ASN A 1 104 ? -11.211 -8.807 2.303 1.00 96.12 104 ASN A N 1
ATOM 754 C CA . ASN A 1 104 ? -10.099 -8.916 3.244 1.00 96.12 104 ASN A CA 1
ATOM 755 C C . ASN A 1 104 ? -8.920 -8.015 2.874 1.00 96.12 104 ASN A C 1
ATOM 757 O O . ASN A 1 104 ? -7.869 -8.113 3.496 1.00 96.12 104 ASN A O 1
ATOM 761 N N . THR A 1 105 ? -9.072 -7.164 1.859 1.00 97.69 105 THR A N 1
ATOM 762 C CA . THR A 1 105 ? -7.995 -6.302 1.378 1.00 97.69 105 THR A CA 1
ATOM 763 C C . THR A 1 105 ? -8.512 -4.907 1.060 1.00 97.69 105 THR A C 1
ATOM 765 O O . THR A 1 105 ? -9.559 -4.753 0.432 1.00 97.69 105 THR A O 1
ATOM 768 N N . VAL A 1 106 ? -7.756 -3.889 1.459 1.00 98.44 106 VAL A N 1
ATOM 769 C CA . VAL A 1 106 ? -7.955 -2.495 1.058 1.00 98.44 106 VAL A CA 1
ATOM 770 C C . VAL A 1 106 ? -6.714 -2.050 0.293 1.00 98.44 106 VAL A C 1
ATOM 772 O O . VAL A 1 106 ? -5.621 -1.959 0.850 1.00 98.44 106 VAL A O 1
ATOM 775 N N . LYS A 1 107 ? -6.875 -1.792 -1.003 1.00 98.50 107 LYS A N 1
ATOM 776 C CA . LYS A 1 107 ? -5.853 -1.163 -1.837 1.00 98.50 107 LYS A CA 1
ATOM 777 C C . LYS A 1 107 ? -6.093 0.344 -1.860 1.00 98.50 107 LYS A C 1
ATOM 779 O O . LYS A 1 107 ? -7.240 0.776 -1.948 1.00 98.50 107 LYS A O 1
ATOM 784 N N . ILE A 1 108 ? -5.041 1.144 -1.754 1.00 98.38 108 ILE A N 1
ATOM 785 C CA . ILE A 1 108 ? -5.141 2.596 -1.583 1.00 98.38 108 ILE A CA 1
ATOM 786 C C . ILE A 1 108 ? -4.227 3.281 -2.599 1.00 98.38 108 ILE A C 1
ATOM 788 O O . ILE A 1 108 ? -3.057 2.920 -2.745 1.00 98.38 108 ILE A O 1
ATOM 792 N N . GLU A 1 109 ? -4.755 4.272 -3.312 1.00 97.38 109 GLU A N 1
ATOM 793 C CA . GLU A 1 109 ? -3.912 5.195 -4.064 1.00 97.38 109 GLU A CA 1
ATOM 794 C C . GLU A 1 109 ? -3.177 6.133 -3.104 1.00 97.38 109 GLU A C 1
ATOM 796 O O . GLU A 1 109 ? -3.763 6.788 -2.247 1.00 97.38 109 GLU A O 1
ATOM 801 N N . MET A 1 110 ? -1.876 6.263 -3.313 1.00 97.38 110 MET A N 1
ATOM 802 C CA . MET A 1 110 ? -1.067 7.321 -2.745 1.00 97.38 110 MET A CA 1
ATOM 803 C C . MET A 1 110 ? -1.482 8.655 -3.384 1.00 97.38 110 MET A C 1
ATOM 805 O O . MET A 1 110 ? -1.068 8.997 -4.500 1.00 97.38 110 MET A O 1
ATOM 809 N N . GLY A 1 111 ? -2.346 9.386 -2.676 1.00 92.75 111 GLY A N 1
ATOM 810 C CA . GLY A 1 111 ? -2.906 10.657 -3.127 1.00 92.75 111 GLY A CA 1
ATOM 811 C C . GLY A 1 111 ? -1.829 11.671 -3.511 1.00 92.75 111 GLY A C 1
ATOM 812 O O . GLY A 1 111 ? -0.754 11.731 -2.919 1.00 92.75 111 GLY A O 1
ATOM 813 N N . ASN A 1 112 ? -2.089 12.462 -4.548 1.00 94.12 112 ASN A N 1
ATOM 814 C CA . ASN A 1 112 ? -1.059 13.269 -5.210 1.00 94.12 112 ASN A CA 1
ATOM 815 C C . ASN A 1 112 ? -1.565 14.628 -5.732 1.00 94.12 112 ASN A C 1
ATOM 817 O O . ASN A 1 112 ? -0.853 15.289 -6.486 1.00 94.12 112 ASN A O 1
ATOM 821 N N . ASP A 1 113 ? -2.771 15.046 -5.327 1.00 94.94 113 ASP A N 1
ATOM 822 C CA . ASP A 1 113 ? -3.466 16.281 -5.731 1.00 94.94 113 ASP A CA 1
ATOM 823 C C . ASP A 1 113 ? -3.769 16.399 -7.244 1.00 94.94 113 ASP A C 1
ATOM 825 O O . ASP A 1 113 ? -4.180 17.459 -7.721 1.00 94.94 113 ASP A O 1
ATOM 829 N N . ARG A 1 114 ? -3.599 15.329 -8.033 1.00 93.44 114 ARG A N 1
ATOM 830 C CA . ARG A 1 114 ? -3.928 15.314 -9.470 1.00 93.44 114 ARG A CA 1
ATOM 831 C C . ARG A 1 114 ? -5.129 14.421 -9.729 1.00 93.44 114 ARG A C 1
ATOM 833 O O . ARG A 1 114 ? -5.331 13.438 -9.030 1.00 93.44 114 ARG A O 1
ATOM 840 N N . ASN A 1 115 ? -5.897 14.741 -10.771 1.00 92.25 115 ASN A N 1
ATOM 841 C CA . ASN A 1 115 ? -6.938 13.839 -11.250 1.00 92.25 115 ASN A CA 1
ATOM 842 C C . ASN A 1 115 ? -6.298 12.617 -11.931 1.00 92.25 115 ASN A C 1
ATOM 844 O O . ASN A 1 115 ? -5.566 12.759 -12.915 1.00 92.25 115 ASN A O 1
ATOM 848 N N . THR A 1 116 ? -6.589 11.437 -11.393 1.00 89.00 116 THR A N 1
ATOM 849 C CA . THR A 1 116 ? -6.064 10.138 -11.831 1.00 89.00 116 THR A CA 1
ATOM 850 C C . THR A 1 116 ? -7.136 9.236 -12.448 1.00 89.00 116 THR A C 1
ATOM 852 O O . THR A 1 116 ? -6.792 8.203 -13.015 1.00 89.00 116 THR A O 1
ATOM 855 N N . SER A 1 117 ? -8.408 9.667 -12.446 1.00 90.62 117 SER A N 1
ATOM 856 C CA . SER A 1 117 ? -9.489 9.173 -13.317 1.00 90.62 117 SER A CA 1
ATOM 857 C C . SER A 1 117 ? -10.751 10.039 -13.146 1.00 90.62 117 SER A C 1
ATOM 859 O O . SER A 1 117 ? -11.038 10.913 -13.965 1.00 90.62 117 SER A O 1
ATOM 861 N N . THR A 1 118 ? -11.482 9.825 -12.051 1.00 90.56 118 THR A N 1
ATOM 862 C CA . THR A 1 118 ? -12.768 10.466 -11.735 1.00 90.56 118 THR A CA 1
ATOM 863 C C . THR A 1 118 ? -12.642 11.676 -10.811 1.00 90.56 118 THR A C 1
ATOM 865 O O . THR A 1 118 ? -13.604 12.422 -10.645 1.00 90.56 118 THR A O 1
ATOM 868 N N . GLY A 1 119 ? -11.462 11.900 -10.239 1.00 91.94 119 GLY A N 1
ATOM 869 C CA . GLY A 1 119 ? -11.150 13.041 -9.392 1.00 91.94 119 GLY A CA 1
ATOM 870 C C . GLY A 1 119 ? -9.777 12.901 -8.723 1.00 91.94 119 GLY A C 1
ATOM 871 O O . GLY A 1 119 ? -9.102 11.884 -8.912 1.00 91.94 119 GLY A O 1
ATOM 872 N N . PRO A 1 120 ? -9.326 13.935 -7.988 1.00 92.31 120 PRO A N 1
ATOM 873 C CA . PRO A 1 120 ? -8.070 13.907 -7.251 1.00 92.31 120 PRO A CA 1
ATOM 874 C C . PRO A 1 120 ? -8.177 13.259 -5.862 1.00 92.31 120 PRO A C 1
ATOM 876 O O . PRO A 1 120 ? -9.106 13.526 -5.097 1.00 92.31 120 PRO A O 1
ATOM 879 N N . ASN A 1 121 ? -7.155 12.496 -5.478 1.00 93.75 121 ASN A N 1
ATOM 880 C CA . ASN A 1 121 ? -6.888 12.176 -4.074 1.00 93.75 121 ASN A CA 1
ATOM 881 C C . ASN A 1 121 ? -5.901 13.183 -3.490 1.00 93.75 121 ASN A C 1
ATOM 883 O O . ASN A 1 121 ? -4.878 13.498 -4.109 1.00 93.75 121 ASN A O 1
ATOM 887 N N . ALA A 1 122 ? -6.221 13.695 -2.303 1.00 94.19 122 ALA A N 1
ATOM 888 C CA . ALA A 1 122 ? -5.395 14.677 -1.622 1.00 94.19 122 ALA A CA 1
ATOM 889 C C . ALA A 1 122 ? -4.031 14.075 -1.263 1.00 94.19 122 ALA A C 1
ATOM 891 O O . ALA A 1 122 ? -3.941 12.942 -0.791 1.00 94.19 122 ALA A O 1
ATOM 892 N N . ALA A 1 123 ? -2.961 14.832 -1.494 1.00 96.06 123 ALA A N 1
ATOM 893 C CA . ALA A 1 123 ? -1.627 14.365 -1.161 1.00 96.06 123 ALA A CA 1
ATOM 894 C C . ALA A 1 123 ? -1.434 14.212 0.351 1.00 96.06 123 ALA A C 1
ATOM 896 O O . ALA A 1 123 ? -1.808 15.091 1.135 1.00 96.06 123 ALA A O 1
ATOM 897 N N . THR A 1 124 ? -0.783 13.116 0.749 1.00 96.88 124 THR A N 1
ATOM 898 C CA . THR A 1 124 ? -0.306 12.945 2.128 1.00 96.88 124 THR A CA 1
ATOM 899 C C . THR A 1 124 ? 0.825 13.924 2.435 1.00 96.88 124 THR A C 1
ATOM 901 O O . THR A 1 124 ? 0.923 14.392 3.559 1.00 96.88 124 THR A O 1
ATOM 904 N N . MET A 1 125 ? 1.635 14.282 1.430 1.00 97.69 125 MET A N 1
ATOM 905 C CA . MET A 1 125 ? 2.705 15.282 1.512 1.00 97.69 125 MET A CA 1
ATOM 906 C C . MET A 1 125 ? 2.682 16.196 0.277 1.00 97.69 125 MET A C 1
ATOM 908 O O . MET A 1 125 ? 2.944 15.738 -0.842 1.00 97.69 125 MET A O 1
ATOM 912 N N . ARG A 1 126 ? 2.435 17.497 0.457 1.00 96.19 126 ARG A N 1
ATOM 913 C CA . ARG A 1 126 ? 2.462 18.508 -0.621 1.00 96.19 126 ARG A CA 1
ATOM 914 C C . ARG A 1 126 ? 3.840 19.114 -0.838 1.00 96.19 126 ARG A C 1
ATOM 916 O O . ARG A 1 126 ? 4.115 19.634 -1.919 1.00 96.19 126 ARG A O 1
ATOM 923 N N . SER A 1 127 ? 4.722 18.996 0.149 1.00 96.81 127 SER A N 1
ATOM 924 C CA . SER A 1 127 ? 6.140 19.335 0.030 1.00 96.81 127 SER A CA 1
ATOM 925 C C . SER A 1 127 ? 7.032 18.234 0.604 1.00 96.81 127 SER A C 1
ATOM 927 O O . SER A 1 127 ? 6.580 17.393 1.379 1.00 96.81 127 SER A O 1
ATOM 929 N N . SER A 1 128 ? 8.320 18.243 0.251 1.00 96.94 128 SER A N 1
ATOM 930 C CA . SER A 1 128 ? 9.280 17.246 0.741 1.00 96.94 128 SER A CA 1
ATOM 931 C C . SER A 1 128 ? 9.535 17.332 2.249 1.00 96.94 128 SER A C 1
ATOM 933 O O . SER A 1 128 ? 10.051 16.377 2.824 1.00 96.94 128 SER A O 1
ATOM 935 N N . ASN A 1 129 ? 9.236 18.468 2.882 1.00 96.12 129 ASN A N 1
ATOM 936 C CA . ASN A 1 129 ? 9.578 18.754 4.280 1.00 96.12 129 ASN A CA 1
ATOM 937 C C . ASN A 1 129 ? 8.331 18.846 5.174 1.00 96.12 129 ASN A C 1
ATOM 939 O O . ASN A 1 129 ? 8.382 19.410 6.260 1.00 96.12 129 ASN A O 1
ATOM 943 N N . GLU A 1 130 ? 7.205 18.322 4.698 1.00 95.56 130 GLU A N 1
ATOM 944 C CA . GLU A 1 130 ? 5.950 18.254 5.440 1.00 95.56 130 GLU A CA 1
ATOM 945 C C . GLU A 1 130 ? 5.807 16.883 6.106 1.00 95.56 130 GLU A C 1
ATOM 947 O O . GLU A 1 130 ? 6.188 15.862 5.525 1.00 95.56 130 GLU A O 1
ATOM 952 N N . TYR A 1 131 ? 5.235 16.840 7.308 1.00 98.25 131 TYR A N 1
ATOM 953 C CA . TYR A 1 131 ? 4.824 15.576 7.906 1.00 98.25 131 TYR A CA 1
ATOM 954 C C . TYR A 1 131 ? 3.595 15.016 7.176 1.00 98.25 131 TYR A C 1
ATOM 956 O O . TYR A 1 131 ? 2.655 15.771 6.923 1.00 98.25 131 TYR A O 1
ATOM 964 N N . PRO A 1 132 ? 3.549 13.714 6.847 1.00 98.19 132 PRO A N 1
ATOM 965 C CA . PRO A 1 132 ? 2.422 13.161 6.116 1.00 98.19 132 PRO A CA 1
ATOM 966 C C . PRO A 1 132 ? 1.102 13.298 6.882 1.00 98.19 132 PRO A C 1
ATOM 968 O O . PRO A 1 132 ? 0.925 12.690 7.938 1.00 98.19 132 PRO A O 1
ATOM 971 N N . ASN A 1 133 ? 0.138 14.028 6.322 1.00 97.50 133 ASN A N 1
ATOM 972 C CA . ASN A 1 133 ? -1.230 14.020 6.827 1.00 97.50 133 ASN A CA 1
ATOM 973 C C . ASN A 1 133 ? -2.004 12.869 6.179 1.00 97.50 133 ASN A C 1
ATOM 975 O O . ASN A 1 133 ? -2.557 12.990 5.084 1.00 97.50 133 ASN A O 1
ATOM 979 N N . VAL A 1 134 ? -2.017 11.725 6.859 1.00 97.50 134 VAL A N 1
ATOM 980 C CA . VAL A 1 134 ? -2.620 10.489 6.341 1.00 97.50 134 VAL A CA 1
ATOM 981 C C . VAL A 1 134 ? -4.147 10.480 6.434 1.00 97.50 134 VAL A C 1
ATOM 983 O O . VAL A 1 134 ? -4.782 9.675 5.760 1.00 97.50 134 VAL A O 1
ATOM 986 N N . ALA A 1 135 ? -4.754 11.414 7.176 1.00 95.50 135 ALA A N 1
ATOM 987 C CA . ALA A 1 135 ? -6.208 11.582 7.212 1.00 95.50 135 ALA A CA 1
ATOM 988 C C . ALA A 1 135 ? -6.775 12.211 5.925 1.00 95.50 135 ALA A C 1
ATOM 990 O O . ALA A 1 135 ? -7.980 12.137 5.691 1.00 95.50 135 ALA A O 1
ATOM 991 N N . HIS A 1 136 ? -5.927 12.807 5.077 1.00 92.75 136 HIS A N 1
ATOM 992 C CA . HIS A 1 136 ? -6.328 13.313 3.760 1.00 92.75 136 HIS A CA 1
ATOM 993 C C . HIS A 1 136 ? -6.790 12.208 2.800 1.00 92.75 136 HIS A C 1
ATOM 995 O O . HIS A 1 136 ? -7.597 12.480 1.911 1.00 92.75 136 HIS A O 1
ATOM 1001 N N . GLU A 1 137 ? -6.282 10.983 2.959 1.00 94.31 137 GLU A N 1
ATOM 1002 C CA . GLU A 1 137 ? -6.654 9.846 2.121 1.00 94.31 137 GLU A CA 1
ATOM 1003 C C . GLU A 1 137 ? -7.622 8.925 2.888 1.00 94.31 137 GLU A C 1
ATOM 1005 O O . GLU A 1 137 ? -7.197 8.193 3.790 1.00 94.31 137 GLU A O 1
ATOM 1010 N N . PRO A 1 138 ? -8.925 8.913 2.541 1.00 95.69 138 PRO A N 1
ATOM 1011 C CA . PRO A 1 138 ? -9.938 8.151 3.276 1.00 95.69 138 PRO A CA 1
ATOM 1012 C C . PRO A 1 138 ? -9.670 6.641 3.287 1.00 95.69 138 PRO A C 1
ATOM 1014 O O . PRO A 1 138 ? -10.131 5.951 4.199 1.00 95.69 138 PRO A O 1
ATOM 1017 N N . GLY A 1 139 ? -8.905 6.120 2.319 1.00 97.44 139 GLY A N 1
ATOM 1018 C CA . GLY A 1 139 ? -8.511 4.714 2.275 1.00 97.44 139 GLY A CA 1
ATOM 1019 C C . GLY A 1 139 ? -7.786 4.240 3.538 1.00 97.44 139 GLY A C 1
ATOM 1020 O O . GLY A 1 139 ? -8.027 3.117 3.987 1.00 97.44 139 GLY A O 1
ATOM 1021 N N . PHE A 1 140 ? -6.954 5.086 4.160 1.00 98.38 140 PHE A N 1
ATOM 1022 C CA . PHE A 1 140 ? -6.210 4.681 5.356 1.00 98.38 140 PHE A CA 1
ATOM 1023 C C . PHE A 1 140 ? -7.119 4.524 6.579 1.00 98.38 140 PHE A C 1
ATOM 1025 O O . PHE A 1 140 ? -6.976 3.556 7.330 1.00 98.38 140 PHE A O 1
ATOM 1032 N N . GLN A 1 141 ? -8.090 5.428 6.748 1.00 98.06 141 GLN A N 1
ATOM 1033 C CA . GLN A 1 141 ? -9.107 5.333 7.798 1.00 98.06 141 GLN A CA 1
ATOM 1034 C C . GLN A 1 141 ? -10.075 4.167 7.548 1.00 98.06 141 GLN A C 1
ATOM 1036 O O . GLN A 1 141 ? -10.447 3.480 8.501 1.00 98.06 141 GLN A O 1
ATOM 1041 N N . LEU A 1 142 ? -10.453 3.917 6.286 1.00 98.50 142 LEU A N 1
ATOM 1042 C CA . LEU A 1 142 ? -11.263 2.759 5.895 1.00 98.50 142 LEU A CA 1
ATOM 1043 C C . LEU A 1 142 ? -10.585 1.449 6.316 1.00 98.50 142 LEU A C 1
ATOM 1045 O O . LEU A 1 142 ? -11.225 0.605 6.938 1.00 98.50 142 LEU A O 1
ATOM 1049 N N . ALA A 1 143 ? -9.292 1.292 6.022 1.00 98.62 143 ALA A N 1
ATOM 1050 C CA . ALA A 1 143 ? -8.533 0.115 6.433 1.00 98.62 143 ALA A CA 1
ATOM 1051 C C . ALA A 1 143 ? -8.464 -0.025 7.964 1.00 98.62 143 ALA A C 1
ATOM 1053 O O . ALA A 1 143 ? -8.711 -1.113 8.482 1.00 98.62 143 ALA A O 1
ATOM 1054 N N . ALA A 1 144 ? -8.219 1.073 8.691 1.00 98.69 144 ALA A N 1
ATOM 1055 C CA . ALA A 1 144 ? -8.212 1.070 10.156 1.00 98.69 144 ALA A CA 1
ATOM 1056 C C . ALA A 1 144 ? -9.553 0.595 10.745 1.00 98.69 144 ALA A C 1
ATOM 1058 O O . ALA A 1 144 ? -9.591 -0.162 11.713 1.00 98.69 144 ALA A O 1
ATOM 1059 N N . ASP A 1 145 ? -10.671 1.043 10.168 1.00 98.62 145 ASP A N 1
ATOM 1060 C CA . ASP A 1 145 ? -12.000 0.647 10.631 1.00 98.62 145 ASP A CA 1
ATOM 1061 C C . ASP A 1 145 ? -12.348 -0.792 10.241 1.00 98.62 145 ASP A C 1
ATOM 1063 O O . ASP A 1 145 ? -12.919 -1.515 11.056 1.00 98.62 145 ASP A O 1
ATOM 1067 N N . ALA A 1 146 ? -11.951 -1.239 9.048 1.00 98.56 146 ALA A N 1
ATOM 1068 C CA . ALA A 1 146 ? -12.089 -2.630 8.627 1.00 98.56 146 ALA A CA 1
ATOM 1069 C C . ALA A 1 146 ? -11.326 -3.585 9.565 1.00 98.56 146 ALA A C 1
ATOM 1071 O O . ALA A 1 146 ? -11.851 -4.631 9.946 1.00 98.56 146 ALA A O 1
ATOM 1072 N N . MET A 1 147 ? -10.132 -3.195 10.024 1.00 98.44 147 MET A N 1
ATOM 1073 C CA . MET A 1 147 ? -9.336 -3.993 10.964 1.00 98.44 147 MET A CA 1
ATOM 1074 C C . MET A 1 147 ? -9.991 -4.176 12.337 1.00 98.44 147 MET A C 1
ATOM 1076 O O . MET A 1 147 ? -9.743 -5.183 12.999 1.00 98.44 147 MET A O 1
ATOM 1080 N N . LYS A 1 148 ? -10.867 -3.256 12.760 1.00 98.12 148 LYS A N 1
ATOM 1081 C CA . LYS A 1 148 ? -11.608 -3.393 14.027 1.00 98.12 148 LYS A CA 1
ATOM 1082 C C . LYS A 1 148 ? -12.630 -4.528 13.997 1.00 98.12 148 LYS A C 1
ATOM 1084 O O . LYS A 1 148 ? -12.945 -5.068 15.051 1.00 98.12 148 LYS A O 1
ATOM 1089 N N . VAL A 1 149 ? -13.148 -4.880 12.817 1.00 98.12 149 VAL A N 1
ATOM 1090 C CA . VAL A 1 149 ? -14.088 -6.004 12.644 1.00 98.12 149 VAL A CA 1
ATOM 1091 C C . VAL A 1 149 ? -13.413 -7.258 12.086 1.00 98.12 149 VAL A C 1
ATOM 1093 O O . VAL A 1 149 ? -13.950 -8.351 12.241 1.00 98.12 149 VAL A O 1
ATOM 1096 N N . ASN A 1 150 ? -12.237 -7.116 11.467 1.00 97.81 150 ASN A N 1
ATOM 1097 C CA . ASN A 1 150 ? -11.429 -8.217 10.959 1.00 97.81 150 ASN A CA 1
ATOM 1098 C C . ASN A 1 150 ? -9.928 -7.877 11.012 1.00 97.81 150 ASN A C 1
ATOM 1100 O O . ASN A 1 150 ? -9.411 -7.225 10.102 1.00 97.81 150 ASN A O 1
ATOM 1104 N N . PRO A 1 151 ? -9.184 -8.377 12.014 1.00 96.31 151 PRO A N 1
ATOM 1105 C CA . PRO A 1 151 ? -7.763 -8.065 12.176 1.00 96.31 151 PRO A CA 1
ATOM 1106 C C . PRO A 1 151 ? -6.865 -8.650 11.072 1.00 96.31 151 PRO A C 1
ATOM 1108 O O . PRO A 1 151 ? -5.677 -8.348 11.029 1.00 96.31 151 PRO A O 1
ATOM 1111 N N . ASN A 1 152 ? -7.403 -9.483 10.172 1.00 95.94 152 ASN A N 1
ATOM 1112 C CA . ASN A 1 152 ? -6.650 -10.084 9.070 1.00 95.94 152 ASN A CA 1
ATOM 1113 C C . ASN A 1 152 ? -6.683 -9.253 7.779 1.00 95.94 152 ASN A C 1
ATOM 1115 O O . ASN A 1 152 ? -6.118 -9.697 6.775 1.00 95.94 152 ASN A O 1
ATOM 1119 N N . VAL A 1 153 ? -7.346 -8.088 7.780 1.00 98.06 153 VAL A N 1
ATOM 1120 C CA . VAL A 1 153 ? -7.387 -7.197 6.613 1.00 98.06 153 VAL A CA 1
ATOM 1121 C C . VAL A 1 153 ? -5.971 -6.839 6.166 1.00 98.06 153 VAL A C 1
ATOM 1123 O O . VAL A 1 153 ? -5.111 -6.508 6.979 1.00 98.06 153 VAL A O 1
ATOM 1126 N N . LYS A 1 154 ? -5.742 -6.911 4.856 1.00 97.94 154 LYS A N 1
ATOM 1127 C CA . LYS A 1 154 ? -4.483 -6.572 4.201 1.00 97.94 154 LYS A CA 1
ATOM 1128 C C . LYS A 1 154 ? -4.546 -5.202 3.558 1.00 97.94 154 LYS A C 1
ATOM 1130 O O . LYS A 1 154 ? -5.540 -4.863 2.921 1.00 97.94 154 LYS A O 1
ATOM 1135 N N . VAL A 1 155 ? -3.476 -4.426 3.688 1.00 98.69 155 VAL A N 1
ATOM 1136 C CA . VAL A 1 155 ? -3.384 -3.091 3.092 1.00 98.69 155 VAL A CA 1
ATOM 1137 C C . VAL A 1 155 ? -2.313 -3.068 2.017 1.00 98.69 155 VAL A C 1
ATOM 1139 O O . VAL A 1 155 ? -1.173 -3.478 2.231 1.00 98.69 155 VAL A O 1
ATOM 1142 N N . SER A 1 156 ? -2.687 -2.593 0.835 1.00 98.56 156 SER A N 1
ATOM 1143 C CA . SER A 1 156 ? -1.781 -2.432 -0.298 1.00 98.56 156 SER A CA 1
ATOM 1144 C C . SER A 1 156 ? -1.813 -0.992 -0.782 1.00 98.56 156 SER A C 1
ATOM 1146 O O . SER A 1 156 ? -2.887 -0.400 -0.842 1.00 98.56 156 SER A O 1
ATOM 1148 N N . ILE A 1 157 ? -0.668 -0.417 -1.140 1.00 98.50 157 ILE A N 1
ATOM 1149 C CA . ILE A 1 157 ? -0.610 0.953 -1.667 1.00 98.50 157 ILE A CA 1
ATOM 1150 C C . ILE A 1 157 ? 0.106 1.011 -3.015 1.00 98.50 157 ILE A C 1
ATOM 1152 O O . ILE A 1 157 ? 1.022 0.230 -3.286 1.00 98.50 157 ILE A O 1
ATOM 1156 N N . LEU A 1 158 ? -0.302 1.956 -3.859 1.00 97.44 158 LEU A N 1
ATOM 1157 C CA . LEU A 1 158 ? 0.327 2.237 -5.153 1.00 97.44 158 LEU A CA 1
ATOM 1158 C C . LEU A 1 158 ? 0.143 3.698 -5.555 1.00 97.44 158 LEU A C 1
ATOM 1160 O O . LEU A 1 158 ? -0.571 4.432 -4.882 1.00 97.44 158 LEU A O 1
ATOM 1164 N N . ARG A 1 159 ? 0.718 4.116 -6.687 1.00 96.25 159 ARG A N 1
ATOM 1165 C CA . ARG A 1 159 ? 0.500 5.459 -7.242 1.00 96.25 159 ARG A CA 1
ATOM 1166 C C . ARG A 1 159 ? 0.108 5.446 -8.719 1.00 96.25 159 ARG A C 1
ATOM 1168 O O . ARG A 1 159 ? 0.698 4.715 -9.511 1.00 96.25 159 ARG A O 1
ATOM 1175 N N . TRP A 1 160 ? -0.799 6.338 -9.116 1.00 95.50 160 TRP A N 1
ATOM 1176 C CA . TRP A 1 160 ? -0.990 6.718 -10.528 1.00 95.50 160 TRP A CA 1
ATOM 1177 C C . TRP A 1 160 ? -0.059 7.860 -10.938 1.00 95.50 160 TRP A C 1
ATOM 1179 O O . TRP A 1 160 ? 0.480 7.896 -12.045 1.00 95.50 160 TRP A O 1
ATOM 1189 N N . ARG A 1 161 ? 0.127 8.831 -10.042 1.00 95.38 161 ARG A N 1
ATOM 1190 C CA . ARG A 1 161 ? 0.977 10.013 -10.222 1.00 95.38 161 ARG A CA 1
ATOM 1191 C C . ARG A 1 161 ? 1.712 10.302 -8.915 1.00 95.38 161 ARG A C 1
ATOM 1193 O O . ARG A 1 161 ? 1.569 9.575 -7.943 1.00 95.38 161 ARG A O 1
ATOM 1200 N N . SER A 1 162 ? 2.520 11.352 -8.898 1.00 96.75 162 SER A N 1
ATOM 1201 C CA . SER A 1 162 ? 3.217 11.787 -7.688 1.00 96.75 162 SER A CA 1
ATOM 1202 C C . SER A 1 162 ? 2.979 13.276 -7.436 1.00 96.75 162 SER A C 1
ATOM 1204 O O . SER A 1 162 ? 2.737 14.009 -8.407 1.00 96.75 162 SER A O 1
ATOM 1206 N N . PRO A 1 163 ? 3.080 13.733 -6.173 1.00 97.00 163 PRO A N 1
ATOM 1207 C CA . PRO A 1 163 ? 3.118 15.151 -5.838 1.00 97.00 163 PRO A CA 1
ATOM 1208 C C . PRO A 1 163 ? 4.185 15.906 -6.637 1.00 97.00 163 PRO A C 1
ATOM 1210 O O . PRO A 1 163 ? 5.187 15.335 -7.071 1.00 97.00 163 PRO A O 1
ATOM 1213 N N . ALA A 1 164 ? 4.003 17.218 -6.803 1.00 95.94 164 ALA A N 1
ATOM 1214 C CA . ALA A 1 164 ? 4.869 18.028 -7.660 1.00 95.94 164 ALA A CA 1
ATOM 1215 C C . ALA A 1 164 ? 6.353 17.996 -7.254 1.00 95.94 164 ALA A C 1
ATOM 1217 O O . ALA A 1 164 ? 7.207 18.093 -8.135 1.00 95.94 164 ALA A O 1
ATOM 1218 N N . TRP A 1 165 ? 6.663 17.844 -5.964 1.00 97.75 165 TRP A N 1
ATOM 1219 C CA . TRP A 1 165 ? 8.035 17.798 -5.452 1.00 97.75 165 TRP A CA 1
ATOM 1220 C C . TRP A 1 165 ? 8.748 16.464 -5.715 1.00 97.75 165 TRP A C 1
ATOM 1222 O O . TRP A 1 165 ? 9.971 16.424 -5.688 1.00 97.75 165 TRP A O 1
ATOM 1232 N N . VAL A 1 166 ? 8.011 15.390 -6.013 1.00 98.31 166 VAL A N 1
ATOM 1233 C CA . VAL A 1 166 ? 8.577 14.056 -6.236 1.00 98.31 166 VAL A CA 1
ATOM 1234 C C . VAL A 1 166 ? 9.112 13.957 -7.663 1.00 98.31 166 VAL A C 1
ATOM 1236 O O . VAL A 1 166 ? 8.333 13.888 -8.619 1.00 98.31 166 VAL A O 1
ATOM 1239 N N . LYS A 1 167 ? 10.441 13.965 -7.821 1.00 97.62 167 LYS A N 1
ATOM 1240 C CA . LYS A 1 167 ? 11.125 13.963 -9.129 1.00 97.62 167 LYS A CA 1
ATOM 1241 C C . LYS A 1 167 ? 12.008 12.741 -9.361 1.00 97.62 167 LYS A C 1
ATOM 1243 O O . LYS A 1 167 ? 12.369 12.474 -10.505 1.00 97.62 167 LYS A O 1
ATOM 1248 N N . SER A 1 168 ? 12.340 12.010 -8.305 1.00 98.25 168 SER A N 1
ATOM 1249 C CA . SER A 1 168 ? 13.259 10.875 -8.332 1.00 98.25 168 SER A CA 1
ATOM 1250 C C . SER A 1 168 ? 12.710 9.668 -7.571 1.00 98.25 168 SER A C 1
ATOM 1252 O O . SER A 1 168 ? 11.725 9.763 -6.838 1.00 98.25 168 SER A O 1
ATOM 1254 N N . ASN A 1 169 ? 13.371 8.521 -7.722 1.00 98.31 169 ASN A N 1
ATOM 1255 C CA . ASN A 1 169 ? 13.072 7.330 -6.929 1.00 98.31 169 ASN A CA 1
ATOM 1256 C C . ASN A 1 169 ? 13.354 7.537 -5.432 1.00 98.31 169 ASN A C 1
ATOM 1258 O O . ASN A 1 169 ? 12.633 6.988 -4.603 1.00 98.31 169 ASN A O 1
ATOM 1262 N N . ASP A 1 170 ? 14.330 8.377 -5.079 1.00 98.50 170 ASP A N 1
ATOM 1263 C CA . ASP A 1 170 ? 14.589 8.741 -3.683 1.00 98.50 170 ASP A CA 1
ATOM 1264 C C . ASP A 1 170 ? 13.424 9.548 -3.096 1.00 98.50 170 ASP A C 1
ATOM 1266 O O . ASP A 1 170 ? 12.990 9.285 -1.973 1.00 98.50 170 ASP A O 1
ATOM 1270 N N . ASP A 1 171 ? 12.841 10.458 -3.882 1.00 98.62 171 ASP A N 1
ATOM 1271 C CA . ASP A 1 171 ? 11.644 11.194 -3.470 1.00 98.62 171 ASP A CA 1
ATOM 1272 C C . ASP A 1 171 ? 10.427 10.270 -3.334 1.00 98.62 171 ASP A C 1
ATOM 1274 O O . ASP A 1 171 ? 9.651 10.407 -2.388 1.00 98.62 171 ASP A O 1
ATOM 1278 N N . VAL A 1 172 ? 10.262 9.309 -4.256 1.00 98.62 172 VAL A N 1
ATOM 1279 C CA . VAL A 1 172 ? 9.201 8.290 -4.166 1.00 98.62 172 VAL A CA 1
ATOM 1280 C C . VAL A 1 172 ? 9.377 7.468 -2.893 1.00 98.62 172 VAL A C 1
ATOM 1282 O O . VAL A 1 172 ? 8.411 7.296 -2.151 1.00 98.62 172 VAL A O 1
ATOM 1285 N N . TYR A 1 173 ? 10.598 7.004 -2.606 1.00 98.75 173 TYR A N 1
ATOM 1286 C CA . TYR A 1 173 ? 10.893 6.246 -1.394 1.00 98.75 173 TYR A CA 1
ATOM 1287 C C . TYR A 1 173 ? 10.566 7.051 -0.140 1.00 98.75 173 TYR A C 1
ATOM 1289 O O . TYR A 1 173 ? 9.847 6.560 0.727 1.00 98.75 173 TYR A O 1
ATOM 1297 N N . LYS A 1 174 ? 11.028 8.307 -0.066 1.00 98.69 174 LYS A N 1
ATOM 1298 C CA . LYS A 1 174 ? 10.743 9.209 1.054 1.00 98.69 174 LYS A CA 1
ATOM 1299 C C . LYS A 1 174 ? 9.248 9.398 1.264 1.00 98.69 174 LYS A C 1
ATOM 1301 O O . LYS A 1 174 ? 8.768 9.264 2.387 1.00 98.69 174 LYS A O 1
ATOM 1306 N N . TRP A 1 175 ? 8.516 9.682 0.192 1.00 98.69 175 TRP A N 1
ATOM 1307 C CA . TRP A 1 175 ? 7.077 9.896 0.252 1.00 98.69 175 TRP A CA 1
ATOM 1308 C C . TRP A 1 175 ? 6.326 8.657 0.754 1.00 98.69 175 TRP A C 1
ATOM 1310 O O . TRP A 1 175 ? 5.514 8.765 1.675 1.00 98.69 175 TRP A O 1
ATOM 1320 N N . TYR A 1 176 ? 6.626 7.480 0.200 1.00 98.75 176 TYR A N 1
ATOM 1321 C CA . TYR A 1 176 ? 6.012 6.220 0.623 1.00 98.75 176 TYR A CA 1
ATOM 1322 C C . TYR A 1 176 ? 6.370 5.893 2.066 1.00 98.75 176 TYR A C 1
ATOM 1324 O O . TYR A 1 176 ? 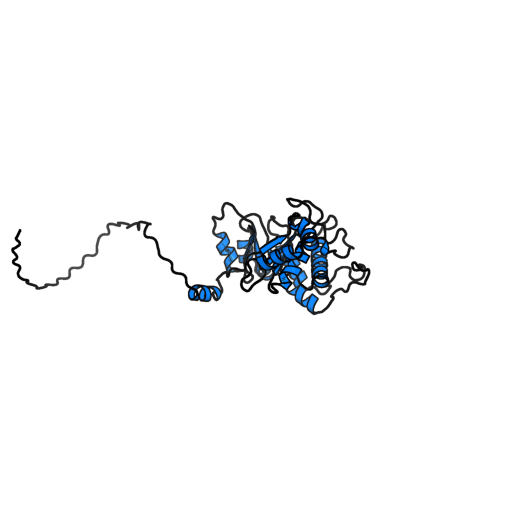5.478 5.691 2.884 1.00 98.75 176 TYR A O 1
ATOM 1332 N N . LYS A 1 177 ? 7.663 5.888 2.394 1.00 98.81 177 LYS A N 1
ATOM 1333 C CA . LYS A 1 177 ? 8.161 5.534 3.720 1.00 98.81 17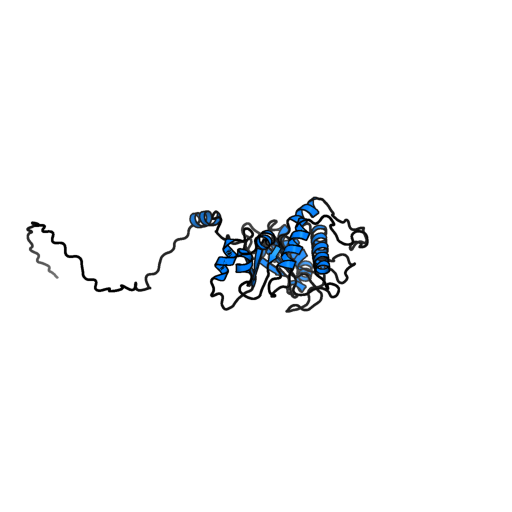7 LYS A CA 1
ATOM 1334 C C . LYS A 1 177 ? 7.563 6.418 4.802 1.00 98.81 177 LYS A C 1
ATOM 1336 O O . LYS A 1 177 ? 6.963 5.897 5.735 1.00 98.81 177 LYS A O 1
ATOM 1341 N N . ASN A 1 178 ? 7.678 7.739 4.669 1.00 98.81 178 ASN A N 1
ATOM 1342 C CA . ASN A 1 178 ? 7.156 8.645 5.686 1.00 98.81 178 ASN A CA 1
ATOM 1343 C C . ASN A 1 178 ? 5.640 8.463 5.834 1.00 98.81 178 ASN A C 1
ATOM 1345 O O . ASN A 1 178 ? 5.158 8.381 6.960 1.00 98.81 178 ASN A O 1
ATOM 1349 N N . THR A 1 179 ? 4.901 8.333 4.723 1.00 98.81 179 THR A N 1
ATOM 1350 C CA . THR A 1 179 ? 3.450 8.075 4.755 1.00 98.81 179 THR A CA 1
ATOM 1351 C C . THR A 1 179 ? 3.127 6.776 5.493 1.00 98.81 179 THR A C 1
ATOM 1353 O O . THR A 1 179 ? 2.279 6.784 6.376 1.00 98.81 179 THR A O 1
ATOM 1356 N N . ILE A 1 180 ? 3.816 5.674 5.187 1.00 98.88 180 ILE A N 1
ATOM 1357 C CA . ILE A 1 180 ? 3.611 4.367 5.831 1.00 98.88 180 ILE A CA 1
ATOM 1358 C C . ILE A 1 180 ? 3.857 4.448 7.344 1.00 98.88 180 ILE A C 1
ATOM 1360 O O . ILE A 1 180 ? 3.052 3.944 8.124 1.00 98.88 180 ILE A O 1
ATOM 1364 N N . LEU A 1 181 ? 4.936 5.111 7.772 1.00 98.88 181 LEU A N 1
ATOM 1365 C CA . LEU A 1 181 ? 5.228 5.284 9.198 1.00 98.88 181 LEU A CA 1
ATOM 1366 C C . LEU A 1 181 ? 4.188 6.182 9.881 1.00 98.88 181 LEU A C 1
ATOM 1368 O O . LEU A 1 181 ? 3.755 5.882 10.990 1.00 98.88 181 LEU A O 1
ATOM 1372 N N . ALA A 1 182 ? 3.725 7.241 9.214 1.00 98.75 182 ALA A N 1
ATOM 1373 C CA . ALA A 1 182 ? 2.646 8.082 9.728 1.00 98.75 182 ALA A CA 1
ATOM 1374 C C . ALA A 1 182 ? 1.321 7.305 9.860 1.00 98.75 182 ALA A C 1
ATOM 1376 O O . ALA A 1 182 ? 0.633 7.456 10.867 1.00 98.75 182 ALA A O 1
ATOM 1377 N N . VAL A 1 183 ? 0.996 6.418 8.909 1.00 98.75 183 VAL A N 1
ATOM 1378 C CA . VAL A 1 183 ? -0.159 5.505 9.000 1.00 98.75 183 VAL A CA 1
ATOM 1379 C C . VAL A 1 183 ? -0.033 4.594 10.216 1.00 98.75 183 VAL A C 1
ATOM 1381 O O . VAL A 1 183 ? -0.980 4.500 10.994 1.00 98.75 183 VAL A O 1
ATOM 1384 N N . TYR A 1 184 ? 1.129 3.971 10.423 1.00 98.75 184 TYR A N 1
ATOM 1385 C CA . TYR A 1 184 ? 1.358 3.113 11.586 1.00 98.75 184 TYR A CA 1
ATOM 1386 C C . TYR A 1 184 ? 1.156 3.869 12.900 1.00 98.75 184 TYR A C 1
ATOM 1388 O O . TYR A 1 184 ? 0.444 3.400 13.785 1.00 98.75 184 TYR A O 1
ATOM 1396 N N . ARG A 1 185 ? 1.719 5.074 13.006 1.00 98.19 185 ARG A N 1
ATOM 1397 C CA . ARG A 1 185 ? 1.648 5.901 14.219 1.00 98.19 185 ARG A CA 1
ATOM 1398 C C . ARG A 1 185 ? 0.241 6.438 14.487 1.00 98.19 185 ARG A C 1
ATOM 1400 O O . ARG A 1 185 ? -0.154 6.528 15.644 1.00 98.19 185 ARG A O 1
ATOM 1407 N N . GLN A 1 186 ? -0.520 6.766 13.443 1.00 98.06 186 GLN A N 1
ATOM 1408 C CA . GLN A 1 186 ? -1.866 7.330 13.581 1.00 98.06 186 GLN A CA 1
ATOM 1409 C C . GLN A 1 186 ? -2.964 6.265 13.711 1.00 98.06 186 GLN A C 1
ATOM 1411 O O . GLN A 1 186 ? -3.922 6.454 14.459 1.00 98.06 186 GLN A O 1
ATOM 1416 N N . TYR A 1 187 ? -2.853 5.156 12.978 1.00 98.31 187 TYR A N 1
ATOM 1417 C CA . TYR A 1 187 ? -3.908 4.145 12.861 1.00 98.31 187 TYR A CA 1
ATOM 1418 C C . TYR A 1 187 ? -3.548 2.781 13.454 1.00 98.31 187 TYR A C 1
ATOM 1420 O O . TYR A 1 187 ? -4.424 1.923 13.558 1.00 98.31 187 TYR A O 1
ATOM 1428 N N . GLY A 1 188 ? -2.297 2.572 13.869 1.00 97.94 188 GLY A N 1
ATOM 1429 C CA . GLY A 1 188 ? -1.869 1.360 14.569 1.00 97.94 188 GLY A CA 1
ATOM 1430 C C . GLY A 1 188 ? -1.673 0.132 13.679 1.00 97.94 188 GLY A C 1
ATOM 1431 O O . GLY A 1 188 ? -1.616 -0.978 14.204 1.00 97.94 188 GLY A O 1
ATOM 1432 N N . TYR A 1 189 ? -1.576 0.294 12.355 1.00 98.50 189 TYR A N 1
ATOM 1433 C CA . TYR A 1 189 ? -1.315 -0.812 11.431 1.00 98.50 189 TYR A CA 1
ATOM 1434 C C . TYR A 1 189 ? -0.213 -0.483 10.424 1.00 98.50 189 TYR A C 1
ATOM 1436 O O . TYR A 1 189 ? -0.026 0.665 10.027 1.00 98.50 189 TYR A O 1
ATOM 1444 N N . MET A 1 190 ? 0.509 -1.514 9.988 1.00 98.62 190 MET A N 1
ATOM 1445 C CA . MET A 1 190 ? 1.517 -1.405 8.936 1.00 98.62 190 MET A CA 1
ATOM 1446 C C . MET A 1 190 ? 0.905 -1.781 7.587 1.00 98.62 190 MET A C 1
ATOM 1448 O O . MET A 1 190 ? 0.095 -2.702 7.507 1.00 98.62 190 MET A O 1
ATOM 1452 N N . VAL A 1 191 ? 1.300 -1.087 6.521 1.00 98.56 191 VAL A N 1
ATOM 1453 C CA . VAL A 1 191 ? 0.954 -1.486 5.149 1.00 98.56 191 VAL A CA 1
ATOM 1454 C C . VAL A 1 191 ? 1.548 -2.871 4.865 1.00 98.56 191 VAL A C 1
ATOM 1456 O O . VAL A 1 191 ? 2.705 -3.111 5.176 1.00 98.56 191 VAL A O 1
ATOM 1459 N N . ASP A 1 192 ? 0.798 -3.799 4.268 1.00 98.62 192 ASP A N 1
ATOM 1460 C CA . ASP A 1 192 ? 1.307 -5.151 3.986 1.00 98.62 192 ASP A CA 1
ATOM 1461 C C . ASP A 1 192 ? 2.092 -5.227 2.677 1.00 98.62 192 ASP A C 1
ATOM 1463 O O . ASP A 1 192 ? 2.942 -6.108 2.516 1.00 98.62 192 ASP A O 1
ATOM 1467 N N . SER A 1 193 ? 1.747 -4.389 1.695 1.00 98.50 193 SER A N 1
ATOM 1468 C CA . SER A 1 193 ? 2.366 -4.449 0.372 1.00 98.50 193 SER A CA 1
ATOM 1469 C C . SER A 1 193 ? 2.378 -3.125 -0.382 1.00 98.50 193 SER A C 1
ATOM 1471 O O . SER A 1 193 ? 1.493 -2.285 -0.225 1.00 98.50 193 SER A O 1
ATOM 1473 N N . VAL A 1 194 ? 3.377 -2.960 -1.241 1.00 98.62 194 VAL A N 1
ATOM 1474 C CA . VAL A 1 194 ? 3.601 -1.746 -2.021 1.00 98.62 194 VAL A CA 1
ATOM 1475 C C . VAL A 1 194 ? 3.856 -2.108 -3.477 1.00 98.62 194 VAL A C 1
ATOM 1477 O O . VAL A 1 194 ? 4.760 -2.889 -3.757 1.00 98.62 194 VAL A O 1
ATOM 1480 N N . ASN A 1 195 ? 3.128 -1.484 -4.405 1.00 97.50 195 ASN A N 1
ATOM 1481 C CA . ASN A 1 195 ? 3.635 -1.300 -5.763 1.00 97.50 195 ASN A CA 1
ATOM 1482 C C . ASN A 1 195 ? 4.422 0.022 -5.812 1.00 97.50 195 ASN A C 1
ATOM 1484 O O . ASN A 1 195 ? 3.822 1.101 -5.687 1.00 97.50 195 ASN A O 1
ATOM 1488 N N . PRO A 1 196 ? 5.758 -0.033 -5.960 1.00 96.56 196 PRO A N 1
ATOM 1489 C CA . PRO A 1 196 ? 6.583 1.167 -5.946 1.00 96.56 196 PRO A CA 1
ATOM 1490 C C . PRO A 1 196 ? 6.595 1.885 -7.306 1.00 96.56 196 PRO A C 1
ATOM 1492 O O . PRO A 1 196 ? 7.057 3.030 -7.407 1.00 96.56 196 PRO A O 1
ATOM 1495 N N . HIS A 1 197 ? 6.127 1.225 -8.371 1.00 95.69 197 HIS A N 1
ATOM 1496 C CA . HIS A 1 197 ? 6.074 1.784 -9.713 1.00 95.69 197 HIS A CA 1
ATOM 1497 C C . HIS A 1 197 ? 4.715 2.434 -10.021 1.00 95.69 197 HIS A C 1
ATOM 1499 O O . HIS A 1 197 ? 3.844 2.566 -9.163 1.00 95.69 197 HIS A O 1
ATOM 1505 N N . ILE A 1 198 ? 4.592 2.965 -11.235 1.00 94.94 198 ILE A N 1
ATOM 1506 C CA . ILE A 1 198 ? 3.397 3.651 -11.710 1.00 94.94 198 ILE A CA 1
ATOM 1507 C C . ILE A 1 198 ? 2.366 2.596 -12.102 1.00 94.94 198 ILE A C 1
ATOM 1509 O O . ILE A 1 198 ? 2.659 1.708 -12.897 1.00 94.94 198 ILE A O 1
ATOM 1513 N N . ASN A 1 199 ? 1.158 2.730 -11.568 1.00 93.06 199 ASN A N 1
ATOM 1514 C CA . ASN A 1 199 ? 0.016 1.915 -11.951 1.00 93.06 199 ASN A CA 1
ATOM 1515 C C . ASN A 1 199 ? -0.241 1.978 -13.469 1.00 93.06 199 ASN A C 1
ATOM 1517 O O . ASN A 1 199 ? -0.087 3.035 -14.084 1.00 93.06 199 ASN A O 1
ATOM 1521 N N . GLU A 1 200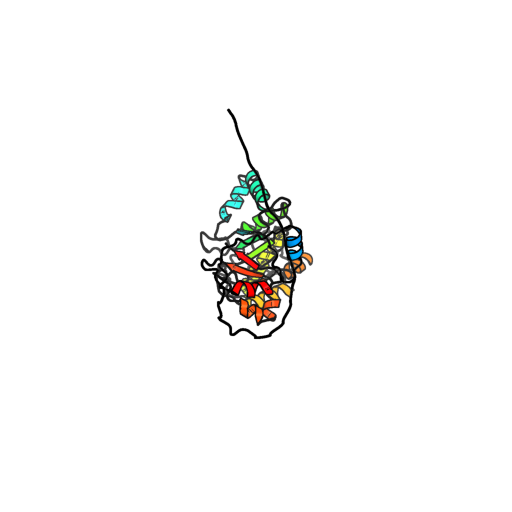 ? -0.687 0.871 -14.063 1.00 89.44 200 GLU A N 1
ATOM 1522 C CA . GLU A 1 200 ? -1.026 0.751 -15.491 1.00 89.44 200 GLU A CA 1
ATOM 1523 C C . GLU A 1 200 ? 0.157 1.034 -16.432 1.00 89.44 200 GLU A C 1
ATOM 1525 O O . GLU A 1 200 ? -0.026 1.367 -17.601 1.00 89.44 200 GLU A O 1
ATOM 1530 N N . SER A 1 201 ? 1.387 0.889 -15.932 1.00 90.75 201 SER A N 1
ATOM 1531 C CA . SER A 1 201 ? 2.626 1.077 -16.692 1.00 90.75 201 SER A CA 1
ATOM 1532 C C . SER A 1 201 ? 3.468 -0.189 -16.660 1.00 90.75 201 SER A C 1
ATOM 1534 O O . SER A 1 201 ? 3.413 -0.924 -15.681 1.00 90.75 201 SER A O 1
ATOM 1536 N N . GLY A 1 202 ? 4.268 -0.405 -17.712 1.00 90.12 202 GLY A N 1
ATOM 1537 C CA . GLY A 1 202 ? 5.207 -1.527 -17.805 1.00 90.12 202 GLY A CA 1
ATOM 1538 C C . GLY A 1 202 ? 6.137 -1.651 -16.590 1.00 90.12 202 GLY A C 1
ATOM 1539 O O . GLY A 1 202 ? 6.327 -0.686 -15.839 1.00 90.12 202 GLY A O 1
ATOM 1540 N N . PRO A 1 203 ? 6.760 -2.818 -16.391 1.00 92.06 203 PRO A N 1
ATOM 1541 C CA . PRO A 1 203 ? 7.461 -3.104 -15.158 1.00 92.06 203 PRO A CA 1
ATOM 1542 C C . PRO A 1 203 ? 8.782 -2.332 -15.109 1.00 92.06 203 PRO A C 1
ATOM 1544 O O . PRO A 1 203 ? 9.475 -2.163 -16.112 1.00 92.06 203 PRO A O 1
ATOM 1547 N N . ASN A 1 204 ? 9.182 -1.903 -13.912 1.00 95.44 204 ASN A N 1
ATOM 1548 C CA . ASN A 1 204 ? 10.515 -1.353 -13.680 1.00 95.44 204 ASN A CA 1
ATOM 1549 C C . ASN A 1 204 ? 11.283 -2.247 -12.705 1.00 95.44 204 ASN A C 1
ATOM 1551 O O . ASN A 1 204 ? 11.220 -2.065 -11.487 1.00 95.44 204 ASN A O 1
ATOM 1555 N N . PHE A 1 205 ? 12.007 -3.228 -13.245 1.00 96.25 205 PHE A N 1
ATOM 1556 C CA . PHE A 1 205 ? 12.713 -4.241 -12.455 1.00 96.25 205 PHE A CA 1
ATOM 1557 C C . PHE A 1 205 ? 13.810 -3.656 -11.570 1.00 96.25 205 PHE A C 1
ATOM 1559 O O . PHE A 1 205 ? 13.942 -4.049 -10.413 1.00 96.25 205 PHE A O 1
ATOM 1566 N N . ALA A 1 206 ? 14.588 -2.706 -12.097 1.00 97.81 206 ALA A N 1
ATOM 1567 C CA . ALA A 1 206 ? 15.668 -2.072 -11.347 1.00 97.81 206 ALA A CA 1
ATOM 1568 C C . ALA A 1 206 ? 15.115 -1.324 -10.130 1.00 97.81 206 ALA A C 1
ATOM 1570 O O . ALA A 1 206 ? 15.592 -1.526 -9.015 1.00 97.81 206 ALA A O 1
ATOM 1571 N N . TRP A 1 207 ? 14.063 -0.526 -10.332 1.00 97.88 207 TRP A N 1
ATOM 1572 C CA . TRP A 1 207 ? 13.428 0.203 -9.241 1.00 97.88 207 TRP A CA 1
ATOM 1573 C C . TRP A 1 207 ? 12.746 -0.723 -8.236 1.00 97.88 207 TRP A C 1
ATOM 1575 O O . TRP A 1 207 ? 12.879 -0.527 -7.037 1.00 97.88 207 TRP A O 1
ATOM 1585 N N . THR A 1 208 ? 12.059 -1.761 -8.708 1.00 97.62 208 THR A N 1
ATOM 1586 C CA . THR A 1 208 ? 11.382 -2.722 -7.828 1.00 97.62 208 THR A CA 1
ATOM 1587 C C . THR A 1 208 ? 12.381 -3.433 -6.911 1.00 97.62 208 THR A C 1
ATOM 1589 O O . THR A 1 208 ? 12.151 -3.521 -5.707 1.00 97.62 208 THR A O 1
ATOM 1592 N N . LYS A 1 209 ? 13.526 -3.872 -7.456 1.00 98.38 209 LYS A N 1
ATOM 1593 C CA . LYS A 1 209 ? 14.615 -4.479 -6.675 1.00 98.38 209 LYS A CA 1
ATOM 1594 C C . LYS A 1 209 ? 15.225 -3.501 -5.669 1.00 98.38 209 LYS A C 1
ATOM 1596 O O . LYS A 1 209 ? 15.418 -3.869 -4.514 1.00 98.38 209 LYS A O 1
ATOM 1601 N N . ASP A 1 210 ? 15.495 -2.266 -6.092 1.00 98.62 210 ASP A N 1
ATOM 1602 C CA . ASP A 1 210 ? 16.041 -1.222 -5.216 1.00 98.62 210 ASP A CA 1
ATOM 1603 C C . ASP A 1 210 ? 15.073 -0.881 -4.072 1.00 98.62 210 ASP A C 1
ATOM 1605 O O . ASP A 1 210 ? 15.465 -0.903 -2.908 1.00 98.62 210 ASP A O 1
ATOM 1609 N N . PHE A 1 211 ? 13.788 -0.667 -4.370 1.00 98.69 211 PHE A N 1
ATOM 1610 C CA . PHE A 1 211 ? 12.763 -0.405 -3.360 1.00 98.69 211 PHE A CA 1
ATOM 1611 C C . PHE A 1 211 ? 12.657 -1.548 -2.343 1.00 98.69 211 PHE A C 1
ATOM 1613 O O . PHE A 1 211 ? 12.708 -1.300 -1.139 1.00 98.69 211 PHE A O 1
ATOM 1620 N N . ALA A 1 212 ? 12.561 -2.797 -2.814 1.00 98.50 212 ALA A N 1
ATOM 1621 C CA . ALA A 1 212 ? 12.478 -3.970 -1.948 1.00 98.50 212 ALA A CA 1
ATOM 1622 C C . ALA A 1 212 ? 13.710 -4.101 -1.040 1.00 98.50 212 ALA A C 1
ATOM 1624 O O . ALA A 1 212 ? 13.578 -4.412 0.144 1.00 98.50 212 ALA A O 1
ATOM 1625 N N . ASN A 1 213 ? 14.907 -3.837 -1.573 1.00 98.69 213 ASN A N 1
ATOM 1626 C CA . ASN A 1 213 ? 16.134 -3.840 -0.784 1.00 98.69 213 ASN A CA 1
ATOM 1627 C C . ASN A 1 213 ? 16.110 -2.743 0.286 1.00 98.69 213 ASN A C 1
ATOM 1629 O O . ASN A 1 213 ? 16.330 -3.037 1.456 1.00 98.69 213 ASN A O 1
ATOM 1633 N N . ARG A 1 214 ? 15.776 -1.502 -0.093 1.00 98.69 214 ARG A N 1
ATOM 1634 C CA . ARG A 1 214 ? 15.704 -0.373 0.844 1.00 98.69 214 ARG A CA 1
ATOM 1635 C C . ARG A 1 214 ? 14.742 -0.651 1.988 1.00 98.69 214 ARG A C 1
ATOM 1637 O O . ARG A 1 214 ? 15.123 -0.435 3.127 1.00 98.69 214 ARG A O 1
ATOM 1644 N N . VAL A 1 215 ? 13.557 -1.194 1.700 1.00 98.62 215 VAL A N 1
ATOM 1645 C CA . VAL A 1 215 ? 12.588 -1.600 2.727 1.00 98.62 215 VAL A CA 1
ATOM 1646 C C . VAL A 1 215 ? 13.185 -2.634 3.681 1.00 98.62 215 VAL A C 1
ATOM 1648 O O . VAL A 1 215 ? 13.079 -2.463 4.889 1.00 98.62 215 VAL A O 1
ATOM 1651 N N . LYS A 1 216 ? 13.831 -3.685 3.163 1.00 98.25 216 LYS A N 1
ATOM 1652 C CA . LYS A 1 216 ? 14.372 -4.793 3.971 1.00 98.25 216 LYS A CA 1
ATOM 1653 C C . LYS A 1 216 ? 15.591 -4.407 4.814 1.00 98.25 216 LYS A C 1
ATOM 1655 O O . LYS A 1 216 ? 15.865 -5.074 5.805 1.00 98.25 216 LYS A O 1
ATOM 1660 N N . THR A 1 217 ? 16.342 -3.383 4.411 1.00 98.44 217 THR A N 1
ATOM 1661 C CA . THR A 1 217 ? 17.604 -2.989 5.060 1.00 98.44 217 THR A CA 1
ATOM 1662 C C . THR A 1 217 ? 17.544 -1.599 5.692 1.00 98.44 217 THR A C 1
ATOM 1664 O O . THR A 1 217 ? 18.589 -0.995 5.936 1.00 98.44 217 THR A O 1
ATOM 1667 N N . ASP A 1 218 ? 16.351 -1.029 5.881 1.00 98.44 218 ASP A N 1
ATOM 1668 C CA . ASP A 1 218 ? 16.229 0.353 6.331 1.00 98.44 218 ASP A CA 1
ATOM 1669 C C . ASP A 1 218 ? 16.599 0.516 7.810 1.00 98.44 21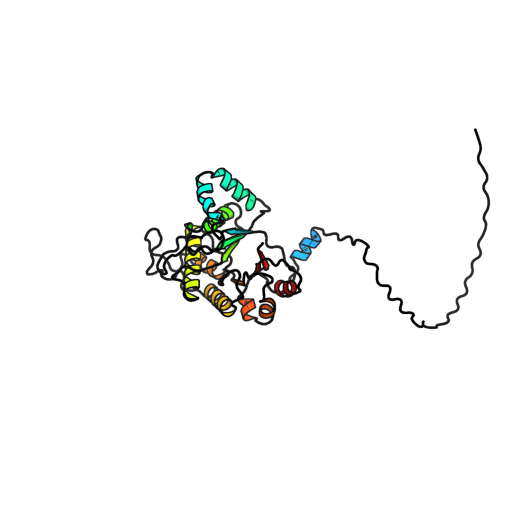8 ASP A C 1
ATOM 1671 O O . ASP A 1 218 ? 15.901 0.031 8.696 1.00 98.44 218 ASP A O 1
ATOM 1675 N N . GLU A 1 219 ? 17.655 1.272 8.083 1.00 98.06 219 GLU A N 1
ATOM 1676 C CA . GLU A 1 219 ? 18.072 1.608 9.449 1.00 98.06 219 GLU A CA 1
ATOM 1677 C C . GLU A 1 219 ? 17.725 3.054 9.837 1.00 98.06 219 GLU A C 1
ATOM 1679 O O . GLU A 1 219 ? 17.792 3.425 11.005 1.00 98.06 219 GLU A O 1
ATOM 1684 N N . VAL A 1 220 ? 17.302 3.874 8.871 1.00 98.19 220 VAL A N 1
ATOM 1685 C CA . VAL A 1 220 ? 17.138 5.328 9.023 1.00 98.19 220 VAL A CA 1
ATOM 1686 C C . VAL A 1 220 ? 15.782 5.704 9.615 1.00 98.19 220 VAL A C 1
ATOM 1688 O O . VAL A 1 220 ? 15.689 6.701 10.319 1.00 98.19 220 VAL A O 1
ATOM 1691 N N . GLY A 1 221 ? 14.718 4.955 9.314 1.00 98.25 221 GLY A N 1
ATOM 1692 C CA . GLY A 1 221 ? 13.358 5.343 9.706 1.00 98.25 221 GLY A CA 1
ATOM 1693 C C . GLY A 1 221 ? 12.906 6.662 9.063 1.00 98.25 221 GLY A C 1
ATOM 1694 O O . GLY A 1 221 ? 13.358 7.034 7.980 1.00 98.25 221 GLY A O 1
ATOM 1695 N N . PHE A 1 222 ? 11.963 7.361 9.677 1.00 98.75 222 PHE A N 1
ATOM 1696 C CA . PHE A 1 222 ? 11.358 8.580 9.149 1.00 98.75 222 PHE A CA 1
ATOM 1697 C C . PHE A 1 222 ? 12.401 9.575 8.602 1.00 98.75 222 PHE A C 1
ATOM 1699 O O . PHE A 1 222 ? 13.269 10.068 9.323 1.00 98.75 222 PHE A O 1
ATOM 1706 N N . ILE A 1 223 ? 12.321 9.879 7.303 1.00 98.50 223 ILE A N 1
ATOM 1707 C CA . ILE A 1 223 ? 13.305 10.724 6.619 1.00 98.50 223 ILE A CA 1
ATOM 1708 C C . ILE A 1 223 ? 12.980 12.190 6.902 1.00 98.50 223 ILE A C 1
ATOM 1710 O O . ILE A 1 223 ? 11.933 12.687 6.478 1.00 98.50 223 ILE A O 1
ATOM 1714 N N . GLY A 1 224 ? 13.911 12.883 7.560 1.00 97.38 224 GLY A N 1
ATOM 1715 C CA . GLY A 1 224 ? 13.734 14.252 8.058 1.00 97.38 224 GLY A CA 1
ATOM 1716 C C . GLY A 1 224 ? 13.261 14.325 9.513 1.00 97.38 224 GLY A C 1
ATOM 1717 O O . GLY A 1 224 ? 12.736 15.355 9.915 1.00 97.38 224 GLY A O 1
ATOM 1718 N N . ALA A 1 225 ? 13.417 13.251 10.296 1.00 95.31 225 ALA A N 1
ATOM 1719 C CA . ALA A 1 225 ? 13.055 13.190 11.719 1.00 95.31 225 ALA A CA 1
ATOM 1720 C C . ALA A 1 225 ? 13.637 14.338 12.577 1.00 95.31 225 ALA A C 1
ATOM 1722 O O . ALA A 1 225 ? 13.021 14.778 13.538 1.00 95.31 225 ALA A O 1
ATOM 1723 N N . ASP A 1 226 ? 14.810 14.848 12.209 1.00 94.88 226 ASP A N 1
ATOM 1724 C CA . ASP A 1 226 ? 15.519 15.941 12.884 1.00 94.88 226 ASP A CA 1
ATOM 1725 C C . ASP A 1 226 ? 15.015 17.347 12.517 1.00 94.88 226 ASP A C 1
ATOM 1727 O O . ASP A 1 226 ? 15.343 18.326 13.186 1.00 94.88 226 ASP A O 1
ATOM 1731 N N . THR A 1 227 ? 14.246 17.466 11.435 1.00 96.31 227 THR A N 1
ATOM 1732 C CA . THR A 1 227 ? 13.872 18.750 10.822 1.00 96.31 227 THR A CA 1
ATOM 1733 C C . THR A 1 227 ? 12.368 18.932 10.657 1.00 96.31 227 THR A C 1
ATOM 1735 O O . THR A 1 227 ? 11.899 20.063 10.531 1.00 96.31 227 THR A O 1
ATOM 1738 N N . ILE A 1 228 ? 11.600 17.846 10.673 1.00 97.31 228 ILE A N 1
ATOM 1739 C CA . ILE A 1 228 ? 10.152 17.832 10.487 1.00 97.31 228 ILE A CA 1
ATOM 1740 C C . ILE A 1 228 ? 9.486 17.574 11.840 1.00 97.31 228 ILE A C 1
ATOM 1742 O O . ILE A 1 228 ? 9.850 16.639 12.550 1.00 97.31 228 ILE A O 1
ATOM 1746 N N . LYS A 1 229 ? 8.486 18.393 12.173 1.00 97.50 229 LYS A N 1
ATOM 1747 C CA . LYS A 1 229 ? 7.591 18.177 13.316 1.00 97.50 229 LYS A CA 1
ATOM 1748 C C . LYS A 1 229 ? 6.332 17.441 12.866 1.00 97.50 229 LYS A C 1
ATOM 1750 O O . LYS A 1 229 ? 5.933 17.594 11.712 1.00 97.50 229 LYS A O 1
ATOM 1755 N N . ASP A 1 230 ? 5.717 16.664 13.753 1.00 97.19 230 ASP A N 1
ATOM 1756 C CA . ASP A 1 230 ? 4.414 16.050 13.476 1.00 97.19 230 ASP A CA 1
ATOM 1757 C C . ASP A 1 230 ? 3.292 17.106 13.370 1.00 97.19 230 ASP A C 1
ATOM 1759 O O . ASP A 1 230 ? 3.526 18.313 13.488 1.00 97.19 230 ASP A O 1
ATOM 1763 N N . LEU A 1 231 ? 2.057 16.655 13.123 1.00 95.81 231 LEU A N 1
ATOM 1764 C CA . LEU A 1 231 ? 0.900 17.550 12.978 1.00 95.81 231 LEU A CA 1
ATOM 1765 C C . LEU A 1 231 ? 0.561 18.328 14.262 1.00 95.81 231 LEU A C 1
ATOM 1767 O O . LEU A 1 231 ? -0.090 19.367 14.173 1.00 95.81 231 LEU A O 1
ATOM 1771 N N . ASP A 1 232 ? 1.026 17.858 15.421 1.00 96.12 232 ASP A N 1
ATOM 1772 C CA . ASP A 1 232 ? 0.833 18.488 16.728 1.00 96.12 232 ASP A CA 1
ATOM 1773 C C . ASP A 1 232 ? 2.045 19.352 17.144 1.00 96.12 232 ASP A C 1
ATOM 1775 O O . ASP A 1 232 ? 2.039 19.982 18.203 1.00 96.12 232 ASP A O 1
ATOM 1779 N N . GLY A 1 233 ? 3.082 19.432 16.301 1.00 96.62 233 GLY A N 1
ATOM 1780 C CA . GLY A 1 233 ? 4.285 20.233 16.527 1.00 96.62 233 GLY A CA 1
ATOM 1781 C C . GLY A 1 233 ? 5.389 19.533 17.330 1.00 96.62 233 GLY A C 1
ATOM 1782 O O . GLY A 1 233 ? 6.363 20.191 17.711 1.00 96.62 233 GLY A O 1
ATOM 1783 N N . ASN A 1 234 ? 5.284 18.226 17.575 1.00 97.12 234 ASN A N 1
ATOM 1784 C CA . ASN A 1 234 ? 6.276 17.458 18.329 1.00 97.12 234 ASN A CA 1
ATOM 1785 C C . ASN A 1 234 ? 7.431 16.971 17.446 1.00 97.12 234 ASN A C 1
ATOM 1787 O O . ASN A 1 234 ? 7.318 16.875 16.223 1.00 97.12 234 ASN A O 1
ATOM 1791 N N . ASP A 1 235 ? 8.558 16.647 18.082 1.00 97.62 235 ASP A N 1
ATOM 1792 C CA . ASP A 1 235 ? 9.670 15.958 17.424 1.00 97.62 235 ASP A CA 1
ATOM 1793 C C . ASP A 1 235 ? 9.252 14.580 16.908 1.00 97.62 235 ASP A C 1
ATOM 1795 O O . ASP A 1 235 ? 8.591 13.807 17.603 1.00 97.62 235 ASP A O 1
ATOM 1799 N N . VAL A 1 236 ? 9.682 14.260 15.688 1.00 97.69 236 VAL A N 1
ATOM 1800 C CA . VAL A 1 236 ? 9.365 12.991 15.037 1.00 97.69 236 VAL A CA 1
ATOM 1801 C C . VAL A 1 236 ? 10.532 12.031 15.244 1.00 97.69 236 VAL A C 1
ATOM 1803 O O . VAL A 1 236 ? 11.637 12.316 14.789 1.00 97.69 236 VAL A O 1
ATOM 1806 N N . PRO A 1 237 ? 10.341 10.860 15.870 1.00 97.50 237 PRO A N 1
ATOM 1807 C CA . PRO A 1 237 ? 11.411 9.882 15.949 1.00 97.50 237 PRO A CA 1
ATOM 1808 C C . PRO A 1 237 ? 11.639 9.227 14.579 1.00 97.50 237 PRO A C 1
ATOM 1810 O O . PRO A 1 237 ? 10.690 8.996 13.816 1.00 97.50 237 PRO A O 1
ATOM 1813 N N . ALA A 1 238 ? 12.895 8.860 14.304 1.00 97.94 238 ALA A N 1
ATOM 1814 C CA . ALA A 1 238 ? 13.268 8.015 13.170 1.00 97.94 238 ALA A CA 1
ATOM 1815 C C . ALA A 1 238 ? 12.412 6.735 13.154 1.00 97.94 238 ALA A C 1
ATOM 1817 O O . ALA A 1 238 ? 11.584 6.544 12.265 1.00 97.94 238 ALA A O 1
ATOM 1818 N N . TRP A 1 239 ? 12.507 5.929 14.208 1.00 98.44 239 TRP A N 1
ATOM 1819 C CA . TRP A 1 239 ? 11.609 4.808 14.476 1.00 98.44 239 TRP A CA 1
ATOM 1820 C C . TRP A 1 239 ? 10.863 5.070 15.780 1.00 98.44 239 TRP A C 1
ATOM 1822 O O . TRP A 1 239 ? 11.482 5.433 16.777 1.00 98.44 239 TRP A O 1
ATOM 1832 N N . SER A 1 240 ? 9.542 4.894 15.792 1.00 97.62 240 SER A N 1
ATOM 1833 C CA . SER A 1 240 ? 8.738 5.044 17.013 1.00 97.62 240 SER A CA 1
ATOM 1834 C C . SER A 1 240 ? 8.943 3.879 17.986 1.00 97.62 240 SER A C 1
ATOM 1836 O O . SER A 1 240 ? 8.730 4.026 19.187 1.00 97.62 240 SER A O 1
ATOM 1838 N N . SER A 1 241 ? 9.351 2.715 17.472 1.00 98.44 241 SER A N 1
ATOM 1839 C CA . SER A 1 241 ? 9.662 1.502 18.232 1.00 98.44 241 SER A CA 1
ATOM 1840 C C . SER A 1 241 ? 10.390 0.479 17.353 1.00 98.44 241 SER A C 1
ATOM 1842 O O . SER A 1 241 ? 10.301 0.537 16.125 1.00 98.44 241 SER A O 1
ATOM 1844 N N . GLU A 1 242 ? 11.024 -0.522 17.969 1.00 98.44 242 GLU A N 1
ATOM 1845 C CA . GLU A 1 242 ? 11.549 -1.686 17.235 1.00 98.44 242 GLU A CA 1
ATOM 1846 C C . GLU A 1 242 ? 10.433 -2.466 16.521 1.00 98.44 242 GLU A C 1
ATOM 1848 O O . GLU A 1 242 ? 10.629 -2.949 15.411 1.00 98.44 242 GLU A O 1
ATOM 1853 N N . ALA A 1 243 ? 9.224 -2.517 17.093 1.00 98.56 243 ALA A N 1
ATOM 1854 C CA . ALA A 1 243 ? 8.077 -3.167 16.457 1.00 98.56 243 ALA A CA 1
ATOM 1855 C C . ALA A 1 243 ? 7.653 -2.469 15.150 1.00 98.56 243 ALA A C 1
ATOM 1857 O O . ALA A 1 243 ? 7.322 -3.147 14.179 1.00 98.56 243 ALA A O 1
ATOM 1858 N N . GLU A 1 244 ? 7.700 -1.130 15.099 1.00 98.75 244 GLU A N 1
ATOM 1859 C CA . GLU A 1 244 ? 7.465 -0.365 13.863 1.00 98.75 244 GLU A CA 1
ATOM 1860 C C . GLU A 1 244 ? 8.504 -0.723 12.797 1.00 98.75 244 GLU A C 1
ATOM 1862 O O . GLU A 1 244 ? 8.146 -0.992 11.650 1.00 98.75 244 GLU A O 1
ATOM 1867 N N . LYS A 1 245 ? 9.783 -0.769 13.187 1.00 98.75 245 LYS A N 1
ATOM 1868 C CA . LYS A 1 245 ? 10.892 -1.109 12.294 1.00 98.75 245 LYS A CA 1
ATOM 1869 C C . LYS A 1 245 ? 10.763 -2.527 11.741 1.00 98.75 245 LYS A C 1
ATOM 1871 O O . LYS A 1 245 ? 10.777 -2.723 10.527 1.00 98.75 245 LYS A O 1
ATOM 1876 N N . GLU A 1 246 ? 10.551 -3.510 12.613 1.00 98.62 246 GLU A N 1
ATOM 1877 C CA . GLU A 1 246 ? 10.347 -4.902 12.213 1.00 98.62 246 GLU A CA 1
ATOM 1878 C C . GLU A 1 246 ? 9.119 -5.079 11.315 1.00 98.62 246 GLU A C 1
ATOM 1880 O O . GLU A 1 246 ? 9.131 -5.910 10.407 1.00 98.62 246 GLU A O 1
ATOM 1885 N N . ALA A 1 247 ? 8.037 -4.338 11.573 1.00 98.62 247 ALA A N 1
ATOM 1886 C CA . ALA A 1 247 ? 6.852 -4.363 10.727 1.00 98.62 247 ALA A CA 1
ATOM 1887 C C . ALA A 1 247 ? 7.138 -3.745 9.350 1.00 98.62 247 ALA A C 1
ATOM 1889 O O . ALA A 1 247 ? 6.726 -4.311 8.338 1.00 98.62 247 ALA A O 1
ATOM 1890 N N . PHE A 1 248 ? 7.884 -2.639 9.295 1.00 98.88 248 PHE A N 1
ATOM 1891 C CA . PHE A 1 248 ? 8.272 -1.992 8.043 1.00 98.88 248 PHE A CA 1
ATOM 1892 C C . PHE A 1 248 ? 9.142 -2.912 7.173 1.00 98.88 248 PHE A C 1
ATOM 1894 O O . PHE A 1 248 ? 8.886 -3.059 5.981 1.00 98.88 248 PHE A O 1
ATOM 1901 N N . HIS A 1 249 ? 10.109 -3.621 7.762 1.00 98.81 249 HIS A N 1
ATOM 1902 C CA . HIS A 1 249 ? 10.964 -4.576 7.036 1.00 98.81 249 HIS A CA 1
ATOM 1903 C C . HIS A 1 249 ? 10.203 -5.779 6.452 1.00 98.81 249 HIS A C 1
ATOM 1905 O O . HIS A 1 249 ? 10.723 -6.468 5.574 1.00 98.81 249 HIS A O 1
ATOM 1911 N N . LYS A 1 250 ? 8.971 -6.039 6.914 1.00 98.50 250 LYS A N 1
ATOM 1912 C CA . LYS A 1 250 ? 8.095 -7.119 6.421 1.00 98.50 250 LYS A CA 1
ATOM 1913 C C . LYS A 1 250 ? 7.196 -6.690 5.256 1.00 98.50 250 LYS A C 1
ATOM 1915 O O . LYS A 1 250 ? 6.446 -7.525 4.746 1.00 98.50 250 LYS A O 1
ATOM 1920 N N . ILE A 1 251 ? 7.241 -5.422 4.838 1.00 98.81 251 ILE A N 1
ATOM 1921 C CA . ILE A 1 251 ? 6.442 -4.926 3.713 1.00 98.81 251 ILE A CA 1
ATOM 1922 C C . ILE A 1 251 ? 6.840 -5.668 2.437 1.00 98.81 251 ILE A C 1
ATOM 1924 O O . ILE A 1 251 ? 8.011 -5.747 2.069 1.00 98.81 251 ILE A O 1
ATOM 1928 N N . ARG A 1 252 ? 5.828 -6.190 1.745 1.00 98.31 252 ARG A N 1
ATOM 1929 C CA . ARG A 1 252 ? 5.984 -6.960 0.512 1.00 98.31 252 ARG A CA 1
ATOM 1930 C C . ARG A 1 252 ? 5.966 -6.071 -0.722 1.00 98.31 252 ARG A C 1
ATOM 1932 O O . ARG A 1 252 ? 5.246 -5.074 -0.765 1.00 98.31 252 ARG A O 1
ATOM 1939 N N . THR A 1 253 ? 6.684 -6.464 -1.764 1.00 97.75 253 THR A N 1
ATOM 1940 C CA . THR A 1 253 ? 6.719 -5.706 -3.020 1.00 97.75 253 THR A CA 1
ATOM 1941 C C . THR A 1 253 ? 5.824 -6.339 -4.082 1.00 97.75 253 THR A C 1
ATOM 1943 O O . THR A 1 253 ? 5.862 -7.549 -4.316 1.00 97.75 253 THR A O 1
ATOM 1946 N N . VAL A 1 254 ? 5.016 -5.500 -4.728 1.00 95.25 254 VAL A N 1
ATOM 1947 C CA . VAL A 1 254 ? 4.127 -5.835 -5.844 1.00 95.25 254 VAL A CA 1
ATOM 1948 C C . VAL A 1 254 ? 4.776 -5.400 -7.155 1.00 95.25 254 VAL A C 1
ATOM 1950 O O . VAL A 1 254 ? 5.239 -4.265 -7.265 1.00 95.25 254 VAL A O 1
ATOM 1953 N N . ILE A 1 255 ? 4.745 -6.270 -8.163 1.00 91.44 255 ILE A N 1
ATOM 1954 C CA . ILE A 1 255 ? 5.020 -5.920 -9.560 1.00 91.44 255 ILE A CA 1
ATOM 1955 C C . ILE A 1 255 ? 3.842 -6.376 -10.428 1.00 91.44 255 ILE A C 1
ATOM 1957 O O . ILE A 1 255 ? 3.376 -7.496 -10.280 1.00 91.44 255 ILE A O 1
ATOM 1961 N N . SER A 1 256 ? 3.277 -5.589 -11.327 1.00 85.06 256 SER A N 1
ATOM 1962 C CA . SER A 1 256 ? 3.526 -4.177 -11.670 1.00 85.06 256 SER A CA 1
ATOM 1963 C C . SER A 1 256 ? 2.232 -3.365 -11.734 1.00 85.06 256 SER A C 1
ATOM 1965 O O . SER A 1 256 ? 2.296 -2.148 -11.893 1.00 85.06 256 SER A O 1
ATOM 1967 N N . ASP A 1 257 ? 1.074 -4.018 -11.583 1.00 88.38 257 ASP A N 1
ATOM 1968 C CA . ASP A 1 257 ? -0.245 -3.445 -11.870 1.00 88.38 257 ASP A CA 1
ATOM 1969 C C . ASP A 1 257 ? -0.341 -2.891 -13.302 1.00 88.38 257 ASP A C 1
ATOM 1971 O O . ASP A 1 257 ? -0.918 -1.833 -13.546 1.00 88.38 257 ASP A O 1
ATOM 1975 N N . GLU A 1 258 ? 0.251 -3.602 -14.262 1.00 87.19 258 GLU A N 1
ATOM 1976 C CA . GLU A 1 258 ? 0.166 -3.298 -15.694 1.00 87.19 258 GLU A CA 1
ATOM 1977 C C . GLU A 1 258 ? -1.247 -3.456 -16.268 1.00 87.19 258 GLU A C 1
ATOM 1979 O O . GLU A 1 258 ? -2.044 -4.266 -15.790 1.00 87.19 258 GLU A O 1
ATOM 1984 N N . VAL A 1 259 ? -1.531 -2.725 -17.355 1.00 82.62 259 VAL A N 1
ATOM 1985 C CA . VAL A 1 259 ? -2.720 -2.975 -18.184 1.00 82.62 259 VAL A CA 1
ATOM 1986 C C . VAL A 1 259 ? -2.559 -4.309 -18.908 1.00 82.62 259 VAL A C 1
ATOM 1988 O O . VAL A 1 259 ? -1.592 -4.509 -19.642 1.00 82.62 259 VAL A O 1
ATOM 1991 N N . GLY A 1 260 ? -3.555 -5.179 -18.777 1.00 76.88 260 GLY A N 1
ATOM 1992 C CA . GLY A 1 260 ? -3.586 -6.472 -19.443 1.00 76.88 260 GLY A CA 1
ATOM 1993 C C . GLY A 1 260 ? -2.718 -7.529 -18.764 1.00 76.88 260 GLY A C 1
ATOM 1994 O O . GLY A 1 260 ? -2.385 -7.431 -17.588 1.00 76.88 260 GLY A O 1
ATOM 1995 N N . THR A 1 261 ? -2.375 -8.590 -19.496 1.00 70.50 261 THR A N 1
ATOM 1996 C CA . THR A 1 261 ? -1.588 -9.696 -18.940 1.00 70.50 261 THR A CA 1
ATOM 1997 C C . THR A 1 261 ? -0.145 -9.247 -18.705 1.00 70.50 261 THR A C 1
ATOM 1999 O O . THR A 1 261 ? 0.516 -8.824 -19.651 1.00 70.50 261 THR A O 1
ATOM 2002 N N . GLY A 1 262 ? 0.340 -9.348 -17.462 1.00 72.06 262 GLY A N 1
ATOM 2003 C CA . GLY A 1 262 ? 1.650 -8.818 -17.064 1.00 72.06 262 GLY A CA 1
ATOM 2004 C C . GLY A 1 262 ? 2.796 -9.302 -17.958 1.00 72.06 262 GLY A C 1
ATOM 2005 O O . GLY A 1 262 ? 2.946 -10.507 -18.185 1.00 72.06 262 GLY A O 1
ATOM 2006 N N . SER A 1 263 ? 3.614 -8.369 -18.453 1.00 84.19 263 SER A N 1
ATOM 2007 C CA . SER A 1 263 ? 4.681 -8.674 -19.416 1.00 84.19 263 SER A CA 1
ATOM 2008 C C . SER A 1 263 ? 5.943 -9.268 -18.781 1.00 84.19 263 SER A C 1
ATOM 2010 O O . SER A 1 263 ? 6.885 -9.597 -19.491 1.00 84.19 263 SER A O 1
ATOM 2012 N N . PHE A 1 264 ? 5.981 -9.383 -17.453 1.00 85.31 264 PHE A N 1
ATOM 2013 C CA . PHE A 1 264 ? 7.168 -9.712 -16.655 1.00 85.31 264 PHE A CA 1
ATOM 2014 C C . PHE A 1 264 ? 7.316 -11.204 -16.313 1.00 85.31 264 PHE A C 1
ATOM 2016 O O . PHE A 1 264 ? 8.185 -11.571 -15.524 1.00 85.31 264 PHE A O 1
ATOM 2023 N N . GLY A 1 265 ? 6.453 -12.077 -16.844 1.00 83.75 265 GLY A N 1
ATOM 2024 C CA . GLY A 1 265 ? 6.460 -13.508 -16.513 1.00 83.75 265 GLY A CA 1
ATOM 2025 C C . GLY A 1 265 ? 7.799 -14.191 -16.813 1.00 83.75 265 GLY A C 1
ATOM 2026 O O . GLY A 1 265 ? 8.356 -14.860 -15.944 1.00 83.75 265 GLY A O 1
ATOM 2027 N N . ASP A 1 266 ? 8.349 -13.969 -18.008 1.00 85.94 266 ASP A N 1
ATOM 2028 C CA . ASP A 1 266 ? 9.635 -14.551 -18.410 1.00 85.94 266 ASP A CA 1
ATOM 2029 C C . ASP A 1 266 ? 10.805 -13.956 -17.614 1.00 85.94 266 ASP A C 1
ATOM 2031 O O . ASP A 1 266 ? 11.729 -14.679 -17.238 1.00 85.94 266 ASP A O 1
ATOM 2035 N N . ASP A 1 267 ? 10.761 -12.664 -17.283 1.00 90.44 267 ASP A N 1
ATOM 2036 C CA . ASP A 1 267 ? 11.767 -12.026 -16.427 1.00 90.44 267 ASP A CA 1
ATOM 2037 C C . ASP A 1 267 ? 11.759 -12.632 -15.021 1.00 90.44 267 ASP A C 1
ATOM 2039 O O . ASP A 1 267 ? 12.811 -12.963 -14.476 1.00 90.44 267 ASP A O 1
ATOM 2043 N N . MET A 1 268 ? 10.572 -12.879 -14.459 1.00 86.50 268 MET A N 1
ATOM 2044 C CA . MET A 1 268 ? 10.429 -13.589 -13.189 1.00 86.50 268 MET A CA 1
ATOM 2045 C C . MET A 1 268 ? 10.972 -15.019 -13.263 1.00 86.50 268 MET A C 1
ATOM 2047 O O . MET A 1 268 ? 11.426 -15.529 -12.247 1.00 86.50 268 MET A O 1
ATOM 2051 N N . ILE A 1 269 ? 10.987 -15.684 -14.422 1.00 83.38 269 ILE A N 1
ATOM 2052 C CA . ILE A 1 269 ? 11.596 -17.019 -14.582 1.00 83.38 269 ILE A CA 1
ATOM 2053 C C . ILE A 1 269 ? 13.122 -16.932 -14.716 1.00 83.38 269 ILE A C 1
ATOM 2055 O O . ILE A 1 269 ? 13.840 -17.790 -14.195 1.00 83.38 269 ILE A O 1
ATOM 2059 N N . ASN A 1 270 ? 13.646 -15.879 -15.335 1.00 90.25 270 ASN A N 1
ATOM 2060 C CA . ASN A 1 270 ? 15.066 -15.785 -15.678 1.00 90.25 270 ASN A CA 1
ATOM 2061 C C . ASN A 1 270 ? 15.915 -14.975 -14.675 1.00 90.25 270 ASN A C 1
ATOM 2063 O O . ASN A 1 270 ? 17.121 -15.196 -14.602 1.00 90.25 270 ASN A O 1
ATOM 2067 N N . ASP A 1 271 ? 15.319 -14.101 -13.856 1.00 93.19 271 ASP A N 1
ATOM 2068 C CA . ASP A 1 271 ? 16.021 -13.249 -12.880 1.00 93.19 271 ASP A CA 1
ATOM 2069 C C . ASP A 1 271 ? 15.707 -13.666 -11.427 1.00 93.19 271 ASP A C 1
ATOM 2071 O O . ASP A 1 271 ? 14.645 -13.377 -10.872 1.00 93.19 271 ASP A O 1
ATOM 2075 N N . GLU A 1 272 ? 16.659 -14.343 -10.778 1.00 93.94 272 GLU A N 1
ATOM 2076 C CA . GLU A 1 272 ? 16.541 -14.751 -9.370 1.00 93.94 272 GLU A CA 1
ATOM 2077 C C . GLU A 1 272 ? 16.492 -13.564 -8.404 1.00 93.94 272 GLU A C 1
ATOM 2079 O O . GLU A 1 272 ? 15.742 -13.590 -7.427 1.00 93.94 272 GLU A O 1
ATOM 2084 N N . ALA A 1 273 ? 17.246 -12.498 -8.682 1.00 94.88 273 ALA A N 1
ATOM 2085 C CA . ALA A 1 273 ? 17.228 -11.310 -7.840 1.00 94.88 273 ALA A CA 1
ATOM 2086 C C . ALA A 1 273 ? 15.855 -10.629 -7.896 1.00 94.88 273 ALA A C 1
ATOM 2088 O O . ALA A 1 273 ? 15.373 -10.134 -6.878 1.00 94.88 273 ALA A O 1
ATOM 2089 N N . LEU A 1 274 ? 15.203 -10.642 -9.063 1.00 92.94 274 LEU A N 1
ATOM 2090 C CA . LEU A 1 274 ? 13.837 -10.149 -9.209 1.00 92.94 274 LEU A CA 1
ATOM 2091 C C . LEU A 1 274 ? 12.843 -11.023 -8.433 1.00 92.94 274 LEU A C 1
ATOM 2093 O O . LEU A 1 274 ? 12.044 -10.479 -7.674 1.00 92.94 274 LEU A O 1
ATOM 2097 N N . ARG A 1 275 ? 12.942 -12.358 -8.529 1.00 91.88 275 ARG A N 1
ATOM 2098 C CA . ARG A 1 275 ? 12.106 -13.279 -7.731 1.00 91.88 275 ARG A CA 1
ATOM 2099 C C . ARG A 1 275 ? 12.246 -13.082 -6.226 1.00 91.88 275 ARG A C 1
ATOM 2101 O O . ARG A 1 275 ? 11.267 -13.209 -5.507 1.00 91.88 275 ARG A O 1
ATOM 2108 N N . ASN A 1 276 ? 13.448 -12.775 -5.748 1.00 92.94 276 ASN A N 1
ATOM 2109 C CA . ASN A 1 276 ? 13.700 -12.546 -4.323 1.00 92.94 276 ASN A CA 1
ATOM 2110 C C . ASN A 1 276 ? 13.231 -11.156 -3.849 1.00 92.94 276 ASN A C 1
ATOM 2112 O O . ASN A 1 276 ? 13.029 -10.935 -2.649 1.00 92.94 276 ASN A O 1
ATOM 2116 N N . ALA A 1 277 ? 13.091 -10.203 -4.772 1.00 95.19 277 ALA A N 1
ATOM 2117 C CA . ALA A 1 277 ? 12.604 -8.859 -4.488 1.00 95.19 277 ALA A CA 1
ATOM 2118 C C . ALA A 1 277 ? 11.076 -8.746 -4.554 1.00 95.19 277 ALA A C 1
ATOM 2120 O O . ALA A 1 277 ? 10.506 -7.935 -3.831 1.00 95.19 277 ALA A O 1
ATOM 2121 N N . VAL A 1 278 ? 10.428 -9.531 -5.417 1.00 93.75 278 VAL A N 1
ATOM 2122 C CA . VAL A 1 278 ? 8.990 -9.462 -5.693 1.00 93.75 278 VAL A CA 1
ATOM 2123 C C . VAL A 1 278 ? 8.244 -10.551 -4.936 1.00 93.75 278 VAL A C 1
ATOM 2125 O O . VAL A 1 278 ? 8.441 -11.741 -5.165 1.00 93.75 278 VAL A O 1
ATOM 2128 N N . ASP A 1 279 ? 7.299 -10.134 -4.103 1.00 92.69 279 ASP A N 1
ATOM 2129 C CA . ASP A 1 279 ? 6.449 -11.042 -3.336 1.00 92.69 279 ASP A CA 1
ATOM 2130 C C . ASP A 1 279 ? 5.094 -11.281 -4.002 1.00 92.69 279 ASP A C 1
ATOM 2132 O O . ASP A 1 279 ? 4.432 -12.275 -3.709 1.00 92.69 279 ASP A O 1
ATOM 2136 N N . ILE A 1 280 ? 4.639 -10.340 -4.835 1.00 91.75 280 ILE A N 1
ATOM 2137 C CA . ILE A 1 280 ? 3.293 -10.319 -5.403 1.00 91.75 280 ILE A CA 1
ATOM 2138 C C . ILE A 1 280 ? 3.346 -9.925 -6.884 1.00 91.75 280 ILE A C 1
ATOM 2140 O O . ILE A 1 280 ? 3.866 -8.867 -7.231 1.00 91.75 280 ILE A O 1
ATOM 2144 N N . ALA A 1 281 ? 2.714 -10.734 -7.738 1.00 89.19 281 ALA A N 1
ATOM 2145 C CA . ALA A 1 281 ? 2.427 -10.375 -9.125 1.00 89.19 281 ALA A CA 1
ATOM 2146 C C . ALA A 1 281 ? 1.006 -9.791 -9.253 1.00 89.19 281 ALA A C 1
ATOM 2148 O O . ALA A 1 281 ? 0.028 -10.486 -8.961 1.00 89.19 281 ALA A O 1
ATOM 2149 N N . GLY A 1 282 ? 0.899 -8.534 -9.682 1.00 87.88 282 GLY A N 1
ATOM 2150 C CA . GLY A 1 282 ? -0.341 -7.792 -9.909 1.00 87.88 282 GLY A CA 1
ATOM 2151 C C . GLY A 1 282 ? -0.475 -7.329 -11.360 1.00 87.88 282 GLY A C 1
ATOM 2152 O O . GLY A 1 282 ? 0.500 -6.879 -11.965 1.00 87.88 282 GLY A O 1
ATOM 2153 N N . TYR A 1 283 ? -1.681 -7.446 -11.911 1.00 85.25 283 TYR A N 1
ATOM 2154 C CA . TYR A 1 283 ? -2.030 -7.047 -13.277 1.00 85.25 283 TYR A CA 1
ATOM 2155 C C . TYR A 1 283 ? -3.521 -6.689 -13.366 1.00 85.25 283 TYR A C 1
ATOM 2157 O O . TYR A 1 283 ? -4.325 -7.054 -12.498 1.00 85.25 283 TYR A O 1
ATOM 2165 N N . HIS A 1 284 ? -3.886 -5.928 -14.395 1.00 84.00 284 HIS A N 1
ATOM 2166 C CA . HIS A 1 284 ? -5.250 -5.464 -14.631 1.00 84.00 284 HIS A CA 1
ATOM 2167 C C . HIS A 1 284 ? -5.933 -6.247 -15.752 1.00 84.00 284 HIS A C 1
ATOM 2169 O O . HIS A 1 284 ? -5.314 -6.998 -16.502 1.00 84.00 284 HIS A O 1
ATOM 2175 N N . TYR A 1 285 ? -7.243 -6.049 -15.850 1.00 76.00 285 TYR A N 1
ATOM 2176 C CA . TYR A 1 285 ? -8.122 -6.661 -16.836 1.00 76.00 285 TYR A CA 1
ATOM 2177 C C . TYR A 1 285 ? -7.571 -6.625 -18.273 1.00 76.00 285 TYR A C 1
ATOM 2179 O O . TYR A 1 285 ? -7.079 -5.605 -18.760 1.00 76.00 285 TYR A O 1
ATOM 2187 N N . ASN A 1 286 ? -7.752 -7.738 -18.986 1.00 60.97 286 ASN A N 1
ATOM 2188 C CA . ASN A 1 286 ? -7.688 -7.799 -20.439 1.00 60.97 286 ASN A CA 1
ATOM 2189 C C . ASN A 1 286 ? -9.006 -8.381 -20.964 1.00 60.97 286 ASN A C 1
ATOM 2191 O O . ASN A 1 286 ? -9.468 -9.422 -20.508 1.00 60.97 286 ASN A O 1
ATOM 2195 N N . THR A 1 287 ? -9.613 -7.735 -21.958 1.00 54.25 287 THR A N 1
ATOM 2196 C CA . THR A 1 287 ? -10.798 -8.297 -22.641 1.00 54.25 287 THR A CA 1
ATOM 2197 C C . THR A 1 287 ? -10.466 -9.548 -23.466 1.00 54.25 287 THR A C 1
ATOM 2199 O O . THR A 1 287 ? -11.369 -10.290 -23.847 1.00 54.25 287 THR A O 1
ATOM 2202 N N . ALA A 1 288 ? -9.177 -9.808 -23.701 1.00 50.59 288 ALA A N 1
ATOM 2203 C CA . ALA A 1 288 ? -8.644 -10.979 -24.381 1.00 50.59 288 ALA A CA 1
ATOM 2204 C C . ALA A 1 288 ? -7.713 -11.796 -23.461 1.00 50.59 288 ALA A C 1
ATOM 2206 O O . ALA A 1 288 ? -6.536 -11.978 -23.770 1.00 50.59 288 ALA A O 1
ATOM 2207 N N . ASP A 1 289 ? -8.230 -12.304 -22.337 1.00 51.91 289 ASP A N 1
ATOM 2208 C CA . ASP A 1 289 ? -7.539 -13.287 -21.479 1.00 51.91 289 ASP A CA 1
ATOM 2209 C C . ASP A 1 289 ? -7.452 -14.664 -22.173 1.00 51.91 289 ASP A C 1
ATOM 2211 O O . ASP A 1 289 ? -8.067 -15.649 -21.772 1.00 51.91 289 ASP A O 1
ATOM 2215 N N . GLN A 1 290 ? -6.715 -14.722 -23.282 1.00 46.50 290 GLN A N 1
ATOM 2216 C CA . GLN A 1 290 ? -6.515 -15.909 -24.112 1.00 46.50 290 GLN A CA 1
ATOM 2217 C C . GLN A 1 290 ? -5.005 -16.098 -24.326 1.00 46.50 290 GLN A C 1
ATOM 2219 O O . GLN A 1 290 ? -4.464 -15.740 -25.369 1.00 46.50 290 GLN A O 1
ATOM 2224 N N . GLY A 1 291 ? -4.289 -16.605 -23.316 1.00 52.59 291 GLY A N 1
ATOM 2225 C CA . GLY A 1 291 ? -2.842 -16.826 -23.420 1.00 52.59 291 GLY A CA 1
ATOM 2226 C C . GLY A 1 291 ? -2.226 -17.629 -22.270 1.00 52.59 291 GLY A C 1
ATOM 2227 O O . GLY A 1 291 ? -2.754 -17.679 -21.162 1.00 52.59 291 GLY A O 1
ATOM 2228 N N . SER A 1 292 ? -1.072 -18.250 -22.533 1.00 50.41 292 SER A N 1
ATOM 2229 C CA . SER A 1 292 ? -0.313 -19.121 -21.614 1.00 50.41 292 SER A CA 1
ATOM 2230 C C . SER A 1 292 ? 0.409 -18.395 -20.468 1.00 50.41 292 SER A C 1
ATOM 2232 O O . SER A 1 292 ? 0.930 -19.049 -19.563 1.00 50.41 292 SER A O 1
ATOM 2234 N N . ASN A 1 293 ? 0.436 -17.060 -20.468 1.00 48.91 293 ASN A N 1
ATOM 2235 C CA . ASN A 1 293 ? 1.223 -16.258 -19.520 1.00 48.91 293 ASN A CA 1
ATOM 2236 C C . ASN A 1 293 ? 0.756 -16.397 -18.062 1.00 48.91 293 ASN A C 1
ATOM 2238 O O . ASN A 1 293 ? 1.553 -16.234 -17.140 1.00 48.91 293 ASN A O 1
ATOM 2242 N N . PHE A 1 294 ? -0.506 -16.774 -17.837 1.00 51.31 294 PHE A N 1
ATOM 2243 C CA . PHE A 1 294 ? -1.025 -17.041 -16.493 1.00 51.31 294 PHE A CA 1
ATOM 2244 C C . PHE A 1 294 ? -0.307 -18.219 -15.819 1.00 51.31 294 PHE A C 1
ATOM 2246 O O . PHE A 1 294 ? -0.050 -18.182 -14.618 1.00 51.31 294 PHE A O 1
ATOM 2253 N N . GLY A 1 295 ? 0.069 -19.242 -16.598 1.00 51.12 295 GLY A N 1
ATOM 2254 C CA . GLY A 1 295 ? 0.834 -20.385 -16.100 1.00 51.12 295 GLY A CA 1
ATOM 2255 C C . GLY A 1 295 ? 2.245 -19.991 -15.664 1.00 51.12 295 GLY A C 1
ATOM 2256 O O . GLY A 1 295 ? 2.701 -20.432 -14.615 1.00 51.12 295 GLY A O 1
ATOM 2257 N N . ALA A 1 296 ? 2.915 -19.113 -16.414 1.00 49.78 296 ALA A N 1
ATOM 2258 C CA . ALA A 1 296 ? 4.269 -18.655 -16.095 1.00 49.78 296 ALA A CA 1
ATOM 2259 C C . ALA A 1 296 ? 4.321 -17.818 -14.802 1.00 49.78 296 ALA A C 1
ATOM 2261 O O . ALA A 1 296 ? 5.209 -18.011 -13.974 1.00 49.78 296 ALA A O 1
ATOM 2262 N N . VAL A 1 297 ? 3.336 -16.937 -14.587 1.00 49.78 297 VAL A N 1
ATOM 2263 C CA . VAL A 1 297 ? 3.252 -16.074 -13.390 1.00 49.78 297 VAL A CA 1
ATOM 2264 C C . VAL A 1 297 ? 2.821 -16.863 -12.141 1.00 49.78 297 VAL A C 1
ATOM 2266 O O . VAL A 1 297 ? 3.303 -16.599 -11.040 1.00 49.78 297 VAL A O 1
ATOM 2269 N N . ALA A 1 298 ? 1.945 -17.860 -12.299 1.00 49.31 298 ALA A N 1
ATOM 2270 C CA . ALA A 1 298 ? 1.380 -18.649 -11.202 1.00 49.31 298 ALA A CA 1
ATOM 2271 C C . ALA A 1 298 ? 2.376 -19.591 -10.504 1.00 49.31 298 ALA A C 1
ATOM 2273 O O . ALA A 1 298 ? 2.207 -19.898 -9.326 1.00 49.31 298 ALA A O 1
ATOM 2274 N N . VAL A 1 299 ? 3.399 -20.076 -11.211 1.00 44.53 299 VAL A N 1
ATOM 2275 C CA . VAL A 1 299 ? 4.250 -21.177 -10.722 1.00 44.53 299 VAL A CA 1
ATOM 2276 C C . VAL A 1 299 ? 5.247 -20.738 -9.634 1.00 44.53 299 VAL A C 1
ATOM 2278 O O . VAL A 1 299 ? 5.764 -21.589 -8.913 1.00 44.53 299 VAL A O 1
ATOM 2281 N N . PHE A 1 300 ? 5.498 -19.435 -9.451 1.00 45.97 300 PHE A N 1
ATOM 2282 C CA . PHE A 1 300 ? 6.672 -18.989 -8.680 1.00 45.97 300 PHE A CA 1
ATOM 2283 C C . PHE A 1 300 ? 6.405 -17.988 -7.558 1.00 45.97 300 PHE A C 1
ATOM 2285 O O . PHE A 1 300 ? 7.239 -17.848 -6.663 1.00 45.97 300 PHE A O 1
ATOM 2292 N N . VAL A 1 301 ? 5.251 -17.320 -7.547 1.00 41.00 301 VAL A N 1
ATOM 2293 C CA . VAL A 1 301 ? 4.946 -16.342 -6.500 1.00 41.00 301 VAL A CA 1
ATOM 2294 C C . VAL A 1 301 ? 4.390 -17.070 -5.276 1.00 41.00 301 VAL A C 1
ATOM 2296 O O . VAL A 1 301 ? 3.180 -17.209 -5.103 1.00 41.00 301 VAL A O 1
ATOM 2299 N N . GLY A 1 302 ? 5.280 -17.508 -4.380 1.00 38.97 302 GLY A N 1
ATOM 2300 C CA . GLY A 1 302 ? 4.899 -18.032 -3.060 1.00 38.97 302 GLY A CA 1
ATOM 2301 C C . GLY A 1 302 ? 4.043 -17.054 -2.229 1.00 38.97 302 GLY A C 1
ATOM 2302 O O . GLY A 1 302 ? 3.387 -17.475 -1.278 1.00 38.97 302 GLY A O 1
ATOM 2303 N N . GLY A 1 303 ? 3.999 -15.768 -2.609 1.00 43.03 303 GLY A N 1
ATOM 2304 C CA . GLY A 1 303 ? 3.185 -14.710 -1.998 1.00 43.03 303 GLY A CA 1
ATOM 2305 C C . GLY A 1 303 ? 1.813 -14.435 -2.642 1.00 43.03 303 GLY A C 1
ATOM 2306 O O . GLY A 1 303 ? 1.078 -13.582 -2.136 1.00 43.03 303 GLY A O 1
ATOM 2307 N N . GLY A 1 304 ? 1.412 -15.196 -3.671 1.00 47.62 304 GLY A N 1
ATOM 2308 C CA . GLY A 1 304 ? 0.112 -15.085 -4.347 1.00 47.62 304 GLY A CA 1
ATOM 2309 C C . GLY A 1 304 ? 0.062 -14.074 -5.504 1.00 47.62 304 GLY A C 1
ATOM 2310 O O . GLY A 1 304 ? 0.822 -13.110 -5.555 1.00 47.62 304 GLY A O 1
ATOM 2311 N N . SER A 1 305 ? -0.862 -14.295 -6.440 1.00 43.69 305 SER A N 1
ATOM 2312 C CA . SER A 1 305 ? -1.160 -13.382 -7.554 1.00 43.69 305 SER A CA 1
ATOM 2313 C C . SER A 1 305 ? -2.426 -12.579 -7.254 1.00 43.69 305 SER A C 1
ATOM 2315 O O . SER A 1 305 ? -3.378 -13.124 -6.693 1.00 43.69 305 SER A O 1
ATOM 2317 N N . TRP A 1 306 ? -2.450 -11.303 -7.642 1.00 44.84 306 TRP A N 1
ATOM 2318 C CA . TRP A 1 306 ? -3.603 -10.420 -7.453 1.00 44.84 306 TRP A CA 1
ATOM 2319 C C . TRP A 1 306 ? -4.140 -9.967 -8.804 1.00 44.84 306 TRP A C 1
ATOM 2321 O O . TRP A 1 306 ? -3.390 -9.493 -9.653 1.00 44.84 306 TRP A O 1
ATOM 2331 N N . LEU A 1 307 ? -5.451 -10.099 -8.977 1.00 36.69 307 LEU A N 1
ATOM 2332 C CA . LEU A 1 307 ? -6.176 -9.617 -10.144 1.00 36.69 307 LEU A CA 1
ATOM 2333 C C . LEU A 1 307 ? -7.068 -8.452 -9.724 1.00 36.69 307 LEU A C 1
ATOM 2335 O O . LEU A 1 307 ? -7.859 -8.587 -8.788 1.00 36.69 307 LEU A O 1
ATOM 2339 N N . ARG A 1 308 ? -6.967 -7.327 -10.433 1.00 35.19 308 ARG A N 1
ATOM 2340 C CA . ARG A 1 308 ? -7.883 -6.191 -10.281 1.00 35.19 308 ARG A CA 1
ATOM 2341 C C . ARG A 1 308 ? -8.923 -6.202 -11.407 1.00 35.19 308 ARG A C 1
ATOM 2343 O O . ARG A 1 308 ? -8.552 -6.231 -12.580 1.00 35.19 308 ARG A O 1
ATOM 2350 N N . ARG A 1 309 ? -10.207 -6.160 -11.031 1.00 38.09 309 ARG A N 1
ATOM 2351 C CA . ARG A 1 309 ? -11.322 -5.813 -11.929 1.00 38.09 309 ARG A CA 1
ATOM 2352 C C . ARG A 1 309 ? -11.458 -4.303 -12.060 1.00 38.09 309 ARG A C 1
ATOM 2354 O O . ARG A 1 309 ? -11.213 -3.607 -11.048 1.00 38.09 309 ARG A O 1
#

pLDDT: mean 83.62, std 22.22, range [29.34, 98.88]

Foldseek 3Di:
DDDDDDDDDDDDDDDDDDDDDDDDDDDDPPPPPPPDPDDDDDDDDDPVNVVVLVPDLLRFDDPADADEQDQCPCVCVVVCCVVPVVVSLVVLCQQQADPDHRHQEYEYEQFAQDRLDNHGQHHLDLELQEQGPLVSRVSLVSQLSSCVRPVRRAYEYEYQDHHPHQDDLVSLLLRVQSSQQVSCVPRVDGHQEYASDHAQDAWDLVSLLVSLVCQQPPPQANDCQVPHAHPVRHRRDSHPDVVSSVSSNNYAYEPDNHEDQHPCLVVCVVDPSSLVSHQEYEYEDDPPPDDDSVVSNSRRRPNHYDYDD